Protein AF-D0N7H1-F1 (afdb_monomer_lite)

Structure (mmCIF, N/CA/C/O backbone):
data_AF-D0N7H1-F1
#
_entry.id   AF-D0N7H1-F1
#
loop_
_atom_site.group_PDB
_atom_site.id
_atom_site.type_symbol
_atom_site.label_atom_id
_atom_site.label_alt_id
_atom_site.label_comp_id
_atom_site.label_asym_id
_atom_site.label_entity_id
_atom_site.label_seq_id
_atom_site.pdbx_PDB_ins_code
_atom_site.Cartn_x
_atom_site.Cartn_y
_atom_site.Cartn_z
_atom_site.occupancy
_atom_site.B_iso_or_equiv
_atom_site.auth_seq_id
_atom_site.auth_comp_id
_atom_site.auth_asym_id
_atom_site.auth_atom_id
_atom_site.pdbx_PDB_model_num
ATOM 1 N N . MET A 1 1 ? 4.424 -22.122 -60.012 1.00 64.06 1 MET A N 1
ATOM 2 C CA . MET A 1 1 ? 4.482 -22.766 -58.681 1.00 64.06 1 MET A CA 1
ATOM 3 C C . MET A 1 1 ? 4.301 -21.751 -57.559 1.00 64.06 1 MET A C 1
ATOM 5 O O . MET A 1 1 ? 3.421 -21.979 -56.754 1.00 64.06 1 MET A O 1
ATOM 9 N N . ALA A 1 2 ? 5.016 -20.616 -57.529 1.00 71.62 2 ALA A N 1
ATOM 10 C CA . ALA A 1 2 ? 4.773 -19.579 -56.509 1.00 71.62 2 ALA A CA 1
ATOM 11 C C . ALA A 1 2 ? 3.385 -18.903 -56.616 1.00 71.62 2 ALA A C 1
ATOM 13 O O . ALA A 1 2 ? 2.771 -18.594 -55.600 1.00 71.62 2 ALA A O 1
ATOM 14 N N . ASP A 1 3 ? 2.852 -18.731 -57.831 1.00 80.81 3 ASP A N 1
ATOM 15 C CA . ASP A 1 3 ? 1.555 -18.059 -58.028 1.00 80.81 3 ASP A CA 1
ATOM 16 C C . ASP A 1 3 ? 0.351 -18.886 -57.525 1.00 80.81 3 ASP A C 1
ATOM 18 O O . ASP A 1 3 ? -0.653 -18.323 -57.088 1.00 80.81 3 ASP A O 1
ATOM 22 N N . ASP A 1 4 ? 0.463 -20.221 -57.502 1.00 88.00 4 ASP A N 1
ATOM 23 C CA . ASP A 1 4 ? -0.602 -21.113 -57.015 1.00 88.00 4 ASP A CA 1
ATOM 24 C C . ASP A 1 4 ? -0.713 -21.109 -55.480 1.00 88.00 4 ASP A C 1
ATOM 26 O O . ASP A 1 4 ? -1.806 -21.265 -54.924 1.00 88.00 4 ASP A O 1
ATOM 30 N N . GLU A 1 5 ? 0.403 -20.892 -54.777 1.00 92.19 5 GLU A N 1
ATOM 31 C CA . GLU A 1 5 ? 0.429 -20.788 -53.313 1.00 92.19 5 GLU A CA 1
ATOM 32 C C . GLU A 1 5 ? -0.250 -19.498 -52.840 1.00 92.19 5 GLU A C 1
ATOM 34 O O . GLU A 1 5 ? -1.060 -19.527 -51.912 1.00 92.19 5 GLU A O 1
ATOM 39 N N . VAL A 1 6 ? -0.009 -18.380 -53.534 1.00 92.31 6 VAL A N 1
ATOM 40 C CA . VAL A 1 6 ? -0.653 -17.092 -53.227 1.00 92.31 6 VAL A CA 1
ATOM 41 C C . VAL A 1 6 ? -2.167 -17.186 -53.420 1.00 92.31 6 VAL A C 1
ATOM 43 O O . VAL A 1 6 ? -2.926 -16.832 -52.518 1.00 92.31 6 VAL A O 1
ATOM 46 N N . ALA A 1 7 ? -2.621 -17.764 -54.536 1.00 94.75 7 ALA A N 1
ATOM 47 C CA . ALA A 1 7 ? -4.047 -17.950 -54.809 1.00 94.75 7 ALA A CA 1
ATOM 48 C C . ALA A 1 7 ? -4.740 -18.915 -53.824 1.00 94.75 7 ALA A C 1
ATOM 50 O O . ALA A 1 7 ? -5.967 -18.895 -53.675 1.00 94.75 7 ALA A O 1
ATOM 51 N N . THR A 1 8 ? -3.981 -19.799 -53.174 1.00 96.81 8 THR A N 1
ATOM 52 C CA . THR A 1 8 ? -4.498 -20.706 -52.140 1.00 96.81 8 THR A CA 1
ATOM 53 C C . THR A 1 8 ? -4.641 -19.977 -50.804 1.00 96.81 8 THR A C 1
ATOM 55 O O . THR A 1 8 ? -5.707 -20.037 -50.190 1.00 96.81 8 THR A O 1
ATOM 58 N N . LEU A 1 9 ? -3.631 -19.196 -50.410 1.00 92.44 9 LEU A N 1
ATOM 59 C CA . LEU A 1 9 ? -3.669 -18.383 -49.192 1.00 92.44 9 LEU A CA 1
ATOM 60 C C . LEU A 1 9 ? -4.752 -17.297 -49.240 1.00 92.44 9 LEU A C 1
ATOM 62 O O . LEU A 1 9 ? -5.406 -17.040 -48.229 1.00 92.44 9 LEU A O 1
ATOM 66 N N . GLU A 1 10 ? -4.995 -16.685 -50.402 1.00 95.75 10 GLU A N 1
ATOM 67 C CA . GLU A 1 10 ? -6.077 -15.705 -50.562 1.00 95.75 10 GLU A CA 1
ATOM 68 C C . GLU A 1 10 ? -7.459 -16.325 -50.311 1.00 95.75 10 GLU A C 1
ATOM 70 O O . GLU A 1 10 ? -8.272 -15.744 -49.584 1.00 95.75 10 GLU A O 1
ATOM 75 N N . ARG A 1 11 ? -7.699 -17.542 -50.819 1.00 97.44 11 ARG A N 1
ATOM 76 C CA . ARG A 1 11 ? -8.946 -18.284 -50.578 1.00 97.44 11 ARG A CA 1
ATOM 77 C C . ARG A 1 11 ? -9.111 -18.674 -49.111 1.00 97.44 11 ARG A C 1
ATOM 79 O O . ARG A 1 11 ? -10.202 -18.528 -48.558 1.00 97.44 11 ARG A O 1
ATOM 86 N N . GLU A 1 12 ? -8.048 -19.125 -48.448 1.00 96.81 12 GLU A N 1
ATOM 87 C CA . GLU A 1 12 ? -8.096 -19.436 -47.013 1.00 96.81 12 GLU A CA 1
ATOM 88 C C . GLU A 1 12 ? -8.403 -18.192 -46.167 1.00 96.81 12 GLU A C 1
ATOM 90 O O . GLU A 1 12 ? -9.249 -18.235 -45.267 1.00 96.81 12 GLU A O 1
ATOM 95 N N . LEU A 1 13 ? -7.785 -17.055 -46.494 1.00 94.94 13 LEU A N 1
ATOM 96 C CA . LEU A 1 13 ? -8.003 -15.787 -45.799 1.00 94.94 13 LEU A CA 1
ATOM 97 C C . LEU A 1 13 ? -9.455 -15.308 -45.954 1.00 94.94 13 LEU A C 1
ATOM 99 O O . LEU A 1 13 ? -10.074 -14.858 -44.984 1.00 94.94 13 LEU A O 1
ATOM 103 N N . GLU A 1 14 ? -10.029 -15.437 -47.150 1.00 97.00 14 GLU A N 1
ATOM 104 C CA . GLU A 1 14 ? -11.431 -15.100 -47.405 1.00 97.00 14 GLU A CA 1
ATOM 105 C C . GLU A 1 14 ? -12.394 -16.010 -46.622 1.00 97.00 14 GLU A C 1
ATOM 107 O O . GLU A 1 14 ? -13.347 -15.526 -46.002 1.00 97.00 14 GLU A O 1
ATOM 112 N N . THR A 1 15 ? -12.074 -17.303 -46.527 1.00 97.56 15 THR A N 1
ATOM 113 C CA . THR A 1 15 ? -12.849 -18.279 -45.743 1.00 97.56 15 THR A CA 1
ATOM 114 C C . THR A 1 15 ? -12.849 -17.930 -44.247 1.00 97.56 15 THR A C 1
ATOM 116 O O . THR A 1 15 ? -13.904 -17.909 -43.603 1.00 97.56 15 THR A O 1
ATOM 119 N N . LEU A 1 16 ? -11.686 -17.563 -43.691 1.00 95.56 16 LEU A N 1
ATOM 120 C CA . LEU A 1 16 ? -11.549 -17.159 -42.285 1.00 95.56 16 LEU A CA 1
ATOM 121 C C . LEU A 1 16 ? -12.278 -15.845 -41.967 1.00 95.56 16 LEU A C 1
ATOM 123 O O . LEU A 1 16 ? -12.873 -15.709 -40.893 1.00 95.56 16 LEU A O 1
ATOM 127 N N . LYS A 1 17 ? -12.278 -14.875 -42.893 1.00 95.69 17 LYS A N 1
ATOM 128 C CA . LYS A 1 17 ? -13.049 -13.627 -42.735 1.00 95.69 17 LYS A CA 1
ATOM 129 C C . LYS A 1 17 ? -14.545 -13.906 -42.606 1.00 95.69 17 LYS A C 1
ATOM 131 O O . LYS A 1 17 ? -15.194 -13.340 -41.725 1.00 95.69 17 LYS A O 1
ATOM 136 N N . LEU A 1 18 ? -15.069 -14.797 -43.445 1.00 97.31 18 LEU A N 1
ATOM 137 C CA . LEU A 1 18 ? -16.488 -15.150 -43.470 1.00 97.31 18 LEU A CA 1
ATOM 138 C C . LEU A 1 18 ? -16.908 -15.870 -42.175 1.00 97.31 18 LEU A C 1
ATOM 140 O O . LEU A 1 18 ? -17.961 -15.578 -41.603 1.00 97.31 18 LEU A O 1
ATOM 144 N N . GLN A 1 19 ? -16.043 -16.740 -41.646 1.00 96.50 19 GLN A N 1
ATOM 145 C CA . GLN A 1 19 ? -16.266 -17.408 -40.361 1.00 96.50 19 GLN A CA 1
ATOM 146 C C . GLN A 1 19 ? -16.300 -16.418 -39.184 1.00 96.50 19 GLN A C 1
ATOM 148 O O . GLN A 1 19 ? -17.194 -16.493 -38.339 1.00 96.50 19 GLN A O 1
ATOM 153 N N . LEU A 1 20 ? -15.383 -15.446 -39.156 1.00 93.88 20 LEU A N 1
ATOM 154 C CA . LEU A 1 20 ? -15.322 -14.433 -38.099 1.00 93.88 20 LEU A CA 1
ATOM 155 C C . LEU A 1 20 ? -16.538 -13.490 -38.116 1.00 93.88 20 LEU A C 1
ATOM 157 O O . LEU A 1 20 ? -17.012 -13.063 -37.061 1.00 93.88 20 LEU A O 1
ATOM 161 N N . GLU A 1 21 ? -17.081 -13.174 -39.293 1.00 94.69 21 GLU A N 1
ATOM 162 C CA . GLU A 1 21 ? -18.323 -12.399 -39.394 1.00 94.69 21 GLU A CA 1
ATOM 163 C C . GLU A 1 21 ? -19.538 -13.189 -38.882 1.00 94.69 21 GLU A C 1
ATOM 165 O O . GLU A 1 21 ? -20.397 -12.630 -38.192 1.00 94.69 21 GLU A O 1
ATOM 170 N N . LYS A 1 22 ? -19.589 -14.499 -39.150 1.00 96.00 22 LYS A N 1
ATOM 171 C CA . LYS A 1 22 ? -20.646 -15.380 -38.637 1.00 96.00 22 LYS A CA 1
ATOM 172 C C . LYS A 1 22 ? -20.627 -15.460 -37.106 1.00 96.00 22 LYS A C 1
ATOM 174 O O . LYS A 1 22 ? -21.686 -15.362 -36.490 1.00 96.00 22 LYS A O 1
ATOM 179 N N . GLU A 1 23 ? -19.447 -15.557 -36.491 1.00 90.62 23 GLU A N 1
ATOM 180 C CA . GLU A 1 23 ? -19.310 -15.525 -35.026 1.00 90.62 23 GLU A CA 1
ATOM 181 C C . GLU A 1 23 ? -19.747 -14.187 -34.421 1.00 90.62 23 GLU A C 1
ATOM 183 O O . GLU A 1 23 ? -20.444 -14.164 -33.409 1.00 90.62 23 GLU A O 1
ATOM 188 N N . ARG A 1 24 ? -19.421 -13.059 -35.064 1.00 91.25 24 ARG A N 1
ATOM 189 C CA . ARG A 1 24 ? -19.884 -11.740 -34.602 1.00 91.25 24 ARG A CA 1
ATOM 190 C C . ARG A 1 24 ? -21.405 -11.621 -34.602 1.00 91.25 24 ARG A C 1
ATOM 192 O O . ARG A 1 24 ? -21.959 -11.067 -33.658 1.00 91.25 24 ARG A O 1
ATOM 199 N N . LYS A 1 25 ? -22.077 -12.148 -35.632 1.00 92.75 25 LYS A N 1
ATOM 200 C CA . LYS A 1 25 ? -23.549 -12.168 -35.694 1.00 92.75 25 LYS A CA 1
ATOM 201 C C . LYS A 1 25 ? -24.148 -13.087 -34.629 1.00 92.75 25 LYS A C 1
ATOM 203 O O . LYS A 1 25 ? -25.155 -12.723 -34.034 1.00 92.75 25 LYS A O 1
ATOM 208 N N . LYS A 1 26 ? -23.508 -14.226 -34.346 1.00 92.31 26 LYS A N 1
ATOM 209 C CA . LYS A 1 26 ? -23.934 -15.136 -33.274 1.00 92.31 26 LYS A CA 1
ATOM 210 C C . LYS A 1 26 ? -23.849 -14.469 -31.894 1.00 92.31 26 LYS A C 1
ATOM 212 O O . LYS A 1 26 ? -24.831 -14.467 -31.164 1.00 92.31 26 LYS A O 1
ATOM 217 N N . ASN A 1 27 ? -22.723 -13.830 -31.583 1.00 82.19 27 ASN A N 1
ATOM 218 C CA . ASN A 1 27 ? -22.512 -13.197 -30.277 1.00 82.19 27 ASN A CA 1
ATOM 219 C C . ASN A 1 27 ? -23.396 -11.957 -30.063 1.00 82.19 27 ASN A C 1
ATOM 221 O O . ASN A 1 27 ? -23.735 -11.640 -28.929 1.00 82.19 27 ASN A O 1
ATOM 225 N N . ALA A 1 28 ? -23.780 -11.259 -31.137 1.00 85.00 28 ALA A N 1
ATOM 226 C CA . ALA A 1 28 ? -24.723 -10.146 -31.045 1.00 85.00 28 ALA A CA 1
ATOM 227 C C . ALA A 1 28 ? -26.145 -10.617 -30.686 1.00 85.00 28 ALA A C 1
ATOM 229 O O . ALA A 1 28 ? -26.827 -9.939 -29.926 1.00 85.00 28 ALA A O 1
ATOM 230 N N . ALA A 1 29 ? -26.576 -11.781 -31.188 1.00 78.94 29 ALA A N 1
ATOM 231 C CA . ALA A 1 29 ? -27.904 -12.326 -30.900 1.00 78.94 29 ALA A CA 1
ATOM 232 C C . ALA A 1 29 ? -28.046 -12.822 -29.448 1.00 78.94 29 ALA A C 1
ATOM 234 O O . ALA A 1 29 ? -29.105 -12.664 -28.853 1.00 78.94 29 ALA A O 1
ATOM 235 N N . GLU A 1 30 ? -26.981 -13.362 -28.847 1.00 76.38 30 GLU A N 1
ATOM 236 C CA . GLU A 1 30 ? -27.004 -13.834 -27.450 1.00 76.38 30 GLU A CA 1
ATOM 237 C C . GLU A 1 30 ? -27.072 -12.687 -26.420 1.00 76.38 30 GLU A C 1
ATOM 239 O O . GLU A 1 30 ? -27.401 -12.915 -25.256 1.00 76.38 30 GLU A O 1
ATOM 244 N N . GLN A 1 31 ? -26.791 -11.444 -26.827 1.00 63.22 31 GLN A N 1
ATOM 245 C CA . GLN A 1 31 ? -26.735 -10.301 -25.914 1.00 63.22 31 GLN A CA 1
ATOM 246 C C . GLN A 1 31 ? -28.087 -9.591 -25.711 1.00 63.22 31 GLN A C 1
ATOM 248 O O . GLN A 1 31 ? -28.242 -8.884 -24.714 1.00 63.22 31 GLN A O 1
ATOM 253 N N . ASP A 1 32 ? -29.064 -9.795 -26.603 1.00 58.97 32 ASP A N 1
ATOM 254 C CA . ASP A 1 32 ? -30.372 -9.118 -26.540 1.00 58.97 32 ASP A CA 1
ATOM 255 C C . ASP A 1 32 ? -31.427 -9.866 -25.699 1.00 58.97 32 ASP A C 1
ATOM 257 O O . ASP A 1 32 ? -32.360 -9.241 -25.196 1.00 58.97 32 ASP A O 1
ATOM 261 N N . ASP A 1 33 ? -31.254 -11.166 -25.432 1.00 54.72 33 ASP A N 1
ATOM 262 C CA . ASP A 1 33 ? -32.238 -11.959 -24.667 1.00 54.72 33 ASP A CA 1
ATOM 263 C C . ASP A 1 33 ? -32.111 -11.828 -23.134 1.00 54.72 33 ASP A C 1
ATOM 265 O O . ASP A 1 33 ? -32.969 -12.295 -22.388 1.00 54.72 33 ASP A O 1
ATOM 269 N N . SER A 1 34 ? -31.077 -11.149 -22.623 1.00 56.34 34 SER A N 1
ATOM 270 C CA . SER A 1 34 ? -30.840 -11.013 -21.170 1.00 56.34 34 SER A CA 1
ATOM 271 C C . SER A 1 34 ? -31.364 -9.704 -20.559 1.00 56.34 34 SER A C 1
ATOM 273 O O . SER A 1 34 ? -30.995 -9.352 -19.438 1.00 56.34 34 SER A O 1
ATOM 275 N N . ARG A 1 35 ? -32.202 -8.945 -21.280 1.00 51.56 35 ARG A N 1
ATOM 276 C CA . ARG A 1 35 ? -32.670 -7.617 -20.844 1.00 51.56 35 ARG A CA 1
ATOM 277 C C . ARG A 1 35 ? -34.192 -7.493 -20.816 1.00 51.56 35 ARG A C 1
ATOM 279 O O . ARG A 1 35 ? -34.763 -6.551 -21.356 1.00 51.56 35 ARG A O 1
ATOM 286 N N . SER A 1 36 ? -34.850 -8.417 -20.128 1.00 49.22 36 SER A N 1
ATOM 287 C CA . SER A 1 36 ? -36.215 -8.215 -19.639 1.00 49.22 36 SER A CA 1
ATOM 288 C C . SER A 1 36 ? -36.241 -8.295 -18.110 1.00 49.22 36 SER A C 1
ATOM 290 O O . SER A 1 36 ? -35.559 -9.109 -17.503 1.00 49.22 36 SER A O 1
ATOM 292 N N . ASP A 1 37 ? -37.006 -7.379 -17.516 1.00 50.72 37 ASP A N 1
ATOM 293 C CA . ASP A 1 37 ? -37.314 -7.232 -16.090 1.00 50.72 37 ASP A CA 1
ATOM 294 C C . ASP A 1 37 ? -36.275 -6.592 -15.160 1.00 50.72 37 ASP A C 1
ATOM 296 O O . ASP A 1 37 ? -35.629 -7.213 -14.323 1.00 50.72 37 ASP A O 1
ATOM 300 N N . THR A 1 38 ? -36.260 -5.256 -15.178 1.00 43.59 38 THR A N 1
ATOM 301 C CA . THR A 1 38 ? -36.496 -4.483 -13.941 1.00 43.59 38 THR A CA 1
ATOM 302 C C . THR A 1 38 ? -36.947 -3.064 -14.285 1.00 43.59 38 THR A C 1
ATOM 304 O O . THR A 1 38 ? -36.165 -2.144 -14.507 1.00 43.59 38 THR A O 1
ATOM 307 N N . LYS A 1 39 ? -38.269 -2.890 -14.352 1.00 44.50 39 LYS A N 1
ATOM 308 C CA . LYS A 1 39 ? -38.939 -1.594 -14.454 1.00 44.50 39 LYS A CA 1
ATOM 309 C C . LYS A 1 39 ? -39.003 -0.986 -13.050 1.00 44.50 39 LYS A C 1
ATOM 311 O O . LYS A 1 39 ? -39.868 -1.360 -12.266 1.00 44.50 39 LYS A O 1
ATOM 316 N N . GLN A 1 40 ? -38.102 -0.058 -12.724 1.00 41.78 40 GLN A N 1
ATOM 317 C CA . GLN A 1 40 ? -38.300 0.845 -11.589 1.00 41.78 40 GLN A CA 1
ATOM 318 C C . GLN A 1 40 ? -38.246 2.302 -12.046 1.00 41.78 40 GLN A C 1
ATOM 320 O O . GLN A 1 40 ? -37.243 2.828 -12.518 1.00 41.78 40 GLN A O 1
ATOM 325 N N . GLU A 1 41 ? -39.417 2.904 -11.929 1.00 43.69 41 GLU A N 1
ATOM 326 C CA . GLU A 1 41 ? -39.809 4.250 -12.288 1.00 43.69 41 GLU A CA 1
ATOM 327 C C . GLU A 1 41 ? -39.263 5.236 -11.245 1.00 43.69 41 GLU A C 1
ATOM 329 O O . GLU A 1 41 ? -39.629 5.164 -10.070 1.00 43.69 41 GLU A O 1
ATOM 334 N N . ARG A 1 42 ? -38.388 6.167 -11.648 1.00 36.66 42 ARG A N 1
ATOM 335 C CA . ARG A 1 42 ? -38.122 7.386 -10.871 1.00 36.66 42 ARG A CA 1
ATOM 336 C C . ARG A 1 42 ? -38.076 8.623 -11.764 1.00 36.66 42 ARG A C 1
ATOM 338 O O . ARG A 1 42 ? -37.399 8.681 -12.785 1.00 36.66 42 ARG A O 1
ATOM 345 N N . LYS A 1 43 ? -38.882 9.574 -11.312 1.00 44.91 43 LYS A N 1
ATOM 346 C CA . LYS A 1 43 ? -39.260 10.885 -11.838 1.00 44.91 43 LYS A CA 1
ATOM 347 C C . LYS A 1 43 ? -38.093 11.890 -11.732 1.00 44.91 43 LYS A C 1
ATOM 349 O O . LYS A 1 43 ? -37.301 11.754 -10.799 1.00 44.91 43 LYS A O 1
ATOM 354 N N . PRO A 1 44 ? -37.985 12.899 -12.618 1.00 48.91 44 PRO A N 1
ATOM 355 C CA . PRO A 1 44 ? -36.916 13.891 -12.557 1.00 48.91 44 PRO A CA 1
ATOM 356 C C . PRO A 1 44 ? -37.339 15.127 -11.748 1.00 48.91 44 PRO A C 1
ATOM 358 O O . PRO A 1 44 ? -38.424 15.666 -11.964 1.00 48.91 44 PRO A O 1
ATOM 361 N N . GLU A 1 45 ? -36.454 15.614 -10.880 1.00 40.28 45 GLU A N 1
ATOM 362 C CA . GLU A 1 45 ? -36.496 16.987 -10.367 1.00 40.28 45 GLU A CA 1
ATOM 363 C C . GLU A 1 45 ? -35.257 17.753 -10.839 1.00 40.28 45 GLU A C 1
ATOM 365 O O . GLU A 1 45 ? -34.118 17.302 -10.727 1.00 40.28 45 GLU A O 1
ATOM 370 N N . GLN A 1 46 ? -35.544 18.903 -11.442 1.00 39.38 46 GLN A N 1
ATOM 371 C CA . GLN A 1 46 ? -34.623 19.929 -11.907 1.00 39.38 46 GLN A CA 1
ATOM 372 C C . GLN A 1 46 ? -34.104 20.754 -10.723 1.00 39.38 46 GLN A C 1
ATOM 374 O O . GLN A 1 46 ? -34.863 21.028 -9.796 1.00 39.38 46 GLN A O 1
ATOM 379 N N . GLY A 1 47 ? -32.879 21.282 -10.818 1.00 35.03 47 GLY A N 1
ATOM 380 C CA . GLY A 1 47 ? -32.508 22.458 -10.026 1.00 35.03 47 GLY A CA 1
ATOM 381 C C . GLY A 1 47 ? -31.014 22.748 -9.868 1.00 35.03 47 GLY A C 1
ATOM 382 O O . GLY A 1 47 ? -30.341 22.083 -9.096 1.00 35.03 47 GLY A O 1
ATOM 383 N N . ALA A 1 48 ? -30.584 23.839 -10.513 1.00 35.53 48 ALA A N 1
ATOM 384 C CA . ALA A 1 48 ? -29.555 24.800 -10.081 1.00 35.53 48 ALA A CA 1
ATOM 385 C C . ALA A 1 48 ? -28.039 24.496 -10.248 1.00 35.53 48 ALA A C 1
ATOM 387 O O . ALA A 1 48 ? -27.395 23.819 -9.456 1.00 35.53 48 ALA A O 1
ATOM 388 N N . THR A 1 49 ? -27.461 25.169 -11.253 1.00 38.44 49 THR A N 1
ATOM 389 C CA . THR A 1 49 ? -26.149 25.877 -11.273 1.00 38.44 49 THR A CA 1
ATOM 390 C C . THR A 1 49 ? -26.140 26.961 -10.163 1.00 38.44 49 THR A C 1
ATOM 392 O O . THR A 1 49 ? -27.243 27.434 -9.878 1.00 38.44 49 THR A O 1
ATOM 395 N N . PRO A 1 50 ? -25.022 27.420 -9.533 1.00 50.06 50 PRO A N 1
ATOM 396 C CA . PRO A 1 50 ? -23.738 27.875 -10.115 1.00 50.06 50 PRO A CA 1
ATOM 397 C C . PRO A 1 50 ? -22.506 27.414 -9.272 1.00 50.06 50 PRO A C 1
ATOM 399 O O . PRO A 1 50 ? -22.663 26.582 -8.395 1.00 50.06 50 PRO A O 1
ATOM 402 N N . GLU A 1 51 ? -21.227 27.752 -9.465 1.00 34.44 51 GLU A N 1
ATOM 403 C CA . GLU A 1 51 ? -20.582 29.036 -9.735 1.00 34.44 51 GLU A CA 1
ATOM 404 C C . GLU A 1 51 ? -19.061 28.793 -9.908 1.00 34.44 51 GLU A C 1
ATOM 406 O O . GLU A 1 51 ? -18.489 27.876 -9.315 1.00 34.44 51 GLU A O 1
ATOM 411 N N . GLY A 1 52 ? -18.397 29.588 -10.751 1.00 44.91 52 GLY A N 1
ATOM 412 C CA . GLY A 1 52 ? -16.975 29.439 -11.065 1.00 44.91 52 GLY A CA 1
ATOM 413 C C . GLY A 1 52 ? -16.047 30.054 -10.016 1.00 44.91 52 GLY A C 1
ATOM 414 O O . GLY A 1 52 ? -16.309 31.135 -9.496 1.00 44.91 52 GLY A O 1
ATOM 415 N N . THR A 1 53 ? -14.899 29.417 -9.774 1.00 36.00 53 THR A N 1
ATOM 416 C CA . THR A 1 53 ? -13.827 29.990 -8.945 1.00 36.00 53 THR A CA 1
ATOM 417 C C . THR A 1 53 ? -12.499 30.006 -9.697 1.00 36.00 53 THR A C 1
ATOM 419 O O . THR A 1 53 ? -11.964 28.985 -10.126 1.00 36.00 53 THR A O 1
ATOM 422 N N . LYS A 1 54 ? -11.984 31.227 -9.875 1.00 40.03 54 LYS A N 1
ATOM 423 C CA . LYS A 1 54 ? -10.691 31.569 -10.473 1.00 40.03 54 LYS A CA 1
ATOM 424 C C . LYS A 1 54 ? -9.547 31.039 -9.603 1.00 40.03 54 LYS A C 1
ATOM 426 O O . LYS A 1 54 ? -9.462 31.370 -8.426 1.00 40.03 54 LYS A O 1
ATOM 431 N N . SER A 1 55 ? -8.629 30.285 -10.205 1.00 34.12 55 SER A N 1
ATOM 432 C CA . SER A 1 55 ? -7.358 29.897 -9.586 1.00 34.12 55 SER A CA 1
ATOM 433 C C . SER A 1 55 ? -6.315 31.002 -9.786 1.00 34.12 55 SER A C 1
ATOM 435 O O . SER A 1 55 ? -5.947 31.350 -10.909 1.00 34.12 55 SER A O 1
ATOM 437 N N . GLN A 1 56 ? -5.873 31.580 -8.671 1.00 35.19 56 GLN A N 1
ATOM 438 C CA . GLN A 1 56 ? -4.894 32.657 -8.569 1.00 35.19 56 GLN A CA 1
ATOM 439 C C . GLN A 1 56 ? -3.481 32.053 -8.489 1.00 35.19 56 GLN A C 1
ATOM 441 O O . GLN A 1 56 ? -3.115 31.425 -7.497 1.00 35.19 56 GLN A O 1
ATOM 446 N N . ARG A 1 57 ? -2.675 32.236 -9.543 1.00 35.50 57 ARG A N 1
ATOM 447 C CA . ARG A 1 57 ? -1.249 31.869 -9.563 1.00 35.50 57 ARG A CA 1
ATOM 448 C C . ARG A 1 57 ? -0.461 32.797 -8.634 1.00 35.50 57 ARG A C 1
ATOM 450 O O . ARG A 1 57 ? -0.407 34.002 -8.869 1.00 35.50 57 ARG A O 1
ATOM 457 N N . ARG A 1 58 ? 0.183 32.229 -7.612 1.00 38.81 58 ARG A N 1
ATOM 458 C CA . ARG A 1 58 ? 1.190 32.905 -6.783 1.00 38.81 58 ARG A CA 1
ATOM 459 C C . ARG A 1 58 ? 2.580 32.491 -7.262 1.00 38.81 58 ARG A C 1
ATOM 461 O O . ARG A 1 58 ? 2.924 31.314 -7.209 1.00 38.81 58 ARG A O 1
ATOM 468 N N . GLY A 1 59 ? 3.333 33.470 -7.756 1.00 37.41 59 GLY A N 1
ATOM 469 C CA . GLY A 1 59 ? 4.763 33.353 -8.016 1.00 37.41 59 GLY A CA 1
ATOM 470 C C . GLY A 1 59 ? 5.564 33.314 -6.714 1.00 37.41 59 GLY A C 1
ATOM 471 O O . GLY A 1 59 ? 5.131 33.839 -5.687 1.00 37.41 59 GLY A O 1
ATOM 472 N N . GLY A 1 60 ? 6.729 32.680 -6.778 1.00 42.56 60 GLY A N 1
ATOM 473 C CA . GLY A 1 60 ? 7.669 32.582 -5.671 1.00 42.56 60 GLY A CA 1
ATOM 474 C C . GLY A 1 60 ? 8.976 31.951 -6.131 1.00 42.56 60 GLY A C 1
ATOM 475 O O . GLY A 1 60 ? 9.150 30.742 -6.020 1.00 42.56 60 GLY A O 1
ATOM 476 N N . ASP A 1 61 ? 9.873 32.788 -6.648 1.00 41.66 61 ASP A N 1
ATOM 477 C CA . ASP A 1 61 ? 11.288 32.486 -6.859 1.00 41.66 61 ASP A CA 1
ATOM 478 C C . ASP A 1 61 ? 11.978 32.177 -5.530 1.00 41.66 61 ASP A C 1
ATOM 480 O O . ASP A 1 61 ? 11.927 33.018 -4.632 1.00 41.66 61 ASP A O 1
ATOM 484 N N . LYS A 1 62 ? 12.721 31.062 -5.442 1.00 44.19 62 LYS A N 1
ATOM 485 C CA . LYS A 1 62 ? 13.967 30.984 -4.655 1.00 44.19 62 LYS A CA 1
ATOM 486 C C . LYS A 1 62 ? 14.979 30.048 -5.317 1.00 44.19 62 LYS A C 1
ATOM 488 O O . LYS A 1 62 ? 14.717 28.872 -5.550 1.00 44.19 62 LYS A O 1
ATOM 493 N N . LYS A 1 63 ? 16.148 30.629 -5.595 1.00 46.81 63 LYS A N 1
ATOM 494 C CA . LYS A 1 63 ? 17.383 30.003 -6.075 1.00 46.81 63 LYS A CA 1
ATOM 495 C C . LYS A 1 63 ? 17.838 28.893 -5.119 1.00 46.81 63 LYS A C 1
ATOM 497 O O . LYS A 1 63 ? 18.048 29.166 -3.940 1.00 46.81 63 LYS A O 1
ATOM 502 N N . ALA A 1 64 ? 18.069 27.697 -5.652 1.00 40.03 64 ALA A N 1
ATOM 503 C CA . ALA A 1 64 ? 18.843 26.638 -5.010 1.00 40.03 64 ALA A CA 1
ATOM 504 C C . ALA A 1 64 ? 20.019 26.262 -5.926 1.00 40.03 64 ALA A C 1
ATOM 506 O O . ALA A 1 64 ? 19.876 26.228 -7.150 1.00 40.03 64 ALA A O 1
ATOM 507 N N . ALA A 1 65 ? 21.188 26.065 -5.321 1.00 44.38 65 ALA A N 1
ATOM 508 C CA . ALA A 1 65 ? 22.439 25.718 -5.987 1.00 44.38 65 ALA A CA 1
ATOM 509 C C . ALA A 1 65 ? 22.362 24.335 -6.674 1.00 44.38 65 ALA A C 1
ATOM 511 O O . ALA A 1 65 ? 21.595 23.481 -6.225 1.00 44.38 65 ALA A O 1
ATOM 512 N N . PRO A 1 66 ? 23.132 24.089 -7.751 1.00 36.56 66 PRO A N 1
ATOM 513 C CA . PRO A 1 66 ? 23.100 22.814 -8.457 1.00 36.56 66 PRO A CA 1
ATOM 514 C C . PRO A 1 66 ? 23.806 21.727 -7.635 1.00 36.56 66 PRO A C 1
ATOM 516 O O . PRO A 1 66 ? 25.028 21.737 -7.506 1.00 36.56 66 PRO A O 1
ATOM 519 N N . SER A 1 67 ? 23.033 20.784 -7.093 1.00 43.81 67 SER A N 1
ATOM 520 C CA . SER A 1 67 ? 23.550 19.490 -6.647 1.00 43.81 67 SER A CA 1
ATOM 521 C C . SER A 1 67 ? 24.023 18.690 -7.865 1.00 43.81 67 SER A C 1
ATOM 523 O O . SER A 1 67 ? 23.431 18.798 -8.944 1.00 43.81 67 SER A O 1
ATOM 525 N N . SER A 1 68 ? 25.093 17.913 -7.698 1.00 41.00 68 SER A N 1
ATOM 526 C CA . SER A 1 68 ? 25.656 16.999 -8.698 1.00 41.00 68 SER A CA 1
ATOM 527 C C . SER A 1 68 ? 24.548 16.216 -9.406 1.00 41.00 68 SER A C 1
ATOM 529 O O . SER A 1 68 ? 23.783 15.489 -8.773 1.00 41.00 68 SER A O 1
ATOM 531 N N . LYS A 1 69 ? 24.401 16.445 -10.714 1.00 37.72 69 LYS A N 1
ATOM 532 C CA . LYS A 1 69 ? 23.370 15.816 -11.538 1.00 37.72 69 LYS A CA 1
ATOM 533 C C . LYS A 1 69 ? 23.795 14.384 -11.835 1.00 37.72 69 LYS A C 1
ATOM 535 O O . LYS A 1 69 ? 24.624 14.175 -12.712 1.00 37.72 69 LYS A O 1
ATOM 540 N N . GLU A 1 70 ? 23.189 13.423 -11.149 1.00 42.12 70 GLU A N 1
ATOM 541 C CA . GLU A 1 70 ? 23.043 12.082 -11.712 1.00 42.12 70 GLU A CA 1
ATOM 542 C C . GLU A 1 70 ? 22.367 12.187 -13.090 1.00 42.12 70 GLU A C 1
ATOM 544 O O . GLU A 1 70 ? 21.467 13.028 -13.272 1.00 42.12 70 GLU A O 1
ATOM 549 N N . PRO A 1 71 ? 22.796 11.380 -14.074 1.00 39.31 71 PRO A N 1
ATOM 550 C CA . PRO A 1 71 ? 22.231 11.380 -15.413 1.00 39.31 71 PRO A CA 1
ATOM 551 C C . PRO A 1 71 ? 20.758 10.955 -15.362 1.00 39.31 71 PRO A C 1
ATOM 553 O O . PRO A 1 71 ? 20.401 9.783 -15.415 1.00 39.31 71 PRO A O 1
ATOM 556 N N . ARG A 1 72 ? 19.856 11.940 -15.270 1.00 43.22 72 ARG A N 1
ATOM 557 C CA . ARG A 1 72 ? 18.417 11.729 -15.447 1.00 43.22 72 ARG A CA 1
ATOM 558 C C . ARG A 1 72 ? 18.142 11.503 -16.922 1.00 43.22 72 ARG A C 1
ATOM 560 O O . ARG A 1 72 ? 18.013 12.444 -17.704 1.00 43.22 72 ARG A O 1
ATOM 567 N N . ILE A 1 73 ? 18.053 10.234 -17.278 1.00 41.25 73 ILE A N 1
ATOM 568 C CA . ILE A 1 73 ? 17.708 9.764 -18.611 1.00 41.25 73 ILE A CA 1
ATOM 569 C C . ILE A 1 73 ? 16.244 10.138 -18.902 1.00 41.25 73 ILE A C 1
ATOM 571 O O . ILE A 1 73 ? 15.309 9.513 -18.407 1.00 41.25 73 ILE A O 1
ATOM 575 N N . TYR A 1 74 ? 16.030 11.162 -19.730 1.00 36.84 74 TYR A N 1
ATOM 576 C CA . TYR A 1 74 ? 14.721 11.488 -20.307 1.00 36.84 74 TYR A CA 1
ATOM 577 C C . TYR A 1 74 ? 14.598 10.860 -21.698 1.00 36.84 74 TYR A C 1
ATOM 579 O O . TYR A 1 74 ? 14.520 11.567 -22.702 1.00 36.84 74 TYR A O 1
ATOM 587 N N . VAL A 1 75 ? 14.565 9.531 -21.795 1.00 43.47 75 VAL A N 1
ATOM 588 C CA . VAL A 1 75 ? 14.094 8.920 -23.046 1.00 43.47 75 VAL A CA 1
ATOM 589 C C . VAL A 1 75 ? 12.575 9.090 -23.078 1.00 43.47 75 VAL A C 1
ATOM 591 O O . VAL A 1 75 ? 11.889 8.730 -22.121 1.00 43.47 75 VAL A O 1
ATOM 594 N N . GLN A 1 76 ? 12.039 9.675 -24.156 1.00 54.00 76 GLN A N 1
ATOM 595 C CA . GLN A 1 76 ? 10.598 9.865 -24.383 1.00 54.00 76 GLN A CA 1
ATOM 596 C C . GLN A 1 76 ? 9.880 8.517 -24.561 1.00 54.00 76 GLN A C 1
ATOM 598 O O . GLN A 1 76 ? 9.403 8.161 -25.639 1.00 54.00 76 GLN A O 1
ATOM 603 N N . HIS A 1 77 ? 9.793 7.732 -23.499 1.00 68.19 77 HIS A N 1
ATOM 604 C CA . HIS A 1 77 ? 8.993 6.528 -23.474 1.00 68.19 77 HIS A CA 1
ATOM 605 C C . HIS A 1 77 ? 7.570 6.876 -23.040 1.00 68.19 77 HIS A C 1
ATOM 607 O O . HIS A 1 77 ? 7.348 7.620 -22.086 1.00 68.19 77 HIS A O 1
ATOM 613 N N . ALA A 1 78 ? 6.579 6.328 -23.745 1.00 73.62 78 ALA A N 1
ATOM 614 C CA . ALA A 1 78 ? 5.178 6.501 -23.380 1.00 73.62 78 ALA A CA 1
ATOM 615 C C . ALA A 1 78 ? 4.946 5.977 -21.948 1.00 73.62 78 ALA A C 1
ATOM 617 O O . ALA A 1 78 ? 5.458 4.910 -21.607 1.00 73.62 78 ALA A O 1
ATOM 618 N N . ALA A 1 79 ? 4.211 6.705 -21.105 1.00 75.62 79 ALA A N 1
ATOM 619 C CA . ALA A 1 79 ? 3.905 6.247 -19.748 1.00 75.62 79 ALA A CA 1
ATOM 620 C C . ALA A 1 79 ? 3.050 4.969 -19.791 1.00 75.62 79 ALA A C 1
ATOM 622 O O . ALA A 1 79 ? 2.194 4.827 -20.671 1.00 75.62 79 ALA A O 1
ATOM 623 N N . VAL A 1 80 ? 3.253 4.039 -18.856 1.00 79.44 80 VAL A N 1
ATOM 624 C CA . VAL A 1 80 ? 2.345 2.891 -18.711 1.00 79.44 80 VAL A CA 1
ATOM 625 C C . VAL A 1 80 ? 0.933 3.420 -18.436 1.00 79.44 80 VAL A C 1
ATOM 627 O O . VAL A 1 80 ? 0.751 4.420 -17.747 1.00 79.44 80 VAL A O 1
ATOM 630 N N . GLY A 1 81 ? -0.070 2.821 -19.070 1.00 78.00 81 GLY A N 1
ATOM 631 C CA . GLY A 1 81 ? -1.446 3.311 -19.068 1.00 78.00 81 GLY A CA 1
ATOM 632 C C . GLY A 1 81 ? -1.753 4.351 -20.152 1.00 78.00 81 GLY A C 1
ATOM 633 O O . GLY A 1 81 ? -2.928 4.621 -20.403 1.00 78.00 81 GLY A O 1
ATOM 634 N N . SER A 1 82 ? -0.749 4.900 -20.848 1.00 81.81 82 SER A N 1
ATOM 635 C CA . SER A 1 82 ? -0.988 5.864 -21.926 1.00 81.81 82 SER A CA 1
ATOM 636 C C . SER A 1 82 ? -1.608 5.210 -23.164 1.00 81.81 82 SER A C 1
ATOM 638 O O . SER A 1 82 ? -1.284 4.083 -23.560 1.00 81.81 82 SER A O 1
ATOM 640 N N . ARG A 1 83 ? -2.530 5.945 -23.791 1.00 88.44 83 ARG A N 1
ATOM 641 C CA . ARG A 1 83 ? -3.232 5.524 -25.003 1.00 88.44 83 ARG A CA 1
ATOM 642 C C . ARG A 1 83 ? -2.758 6.352 -26.192 1.00 88.44 83 ARG A C 1
ATOM 644 O O . ARG A 1 83 ? -2.850 7.575 -26.175 1.00 88.44 83 ARG A O 1
ATOM 651 N N . ARG A 1 84 ? -2.304 5.681 -27.251 1.00 84.31 84 ARG A N 1
ATOM 652 C CA . ARG A 1 84 ? -1.924 6.295 -28.529 1.00 84.31 84 ARG A CA 1
ATOM 653 C C . ARG A 1 84 ? -2.819 5.739 -29.636 1.00 84.31 84 ARG A C 1
ATOM 655 O O . ARG A 1 84 ? -2.551 4.700 -30.238 1.00 84.31 84 ARG A O 1
ATOM 662 N N . GLY A 1 85 ? -3.947 6.409 -29.863 1.00 90.75 85 GLY A N 1
ATOM 663 C CA . GLY A 1 85 ? -4.991 5.938 -30.776 1.00 90.75 85 GLY A CA 1
ATOM 664 C C . GLY A 1 85 ? -5.659 4.649 -30.279 1.00 90.75 85 GLY A C 1
ATOM 665 O O . GLY A 1 85 ? -6.314 4.632 -29.234 1.00 90.75 85 GLY A O 1
ATOM 666 N N . LYS A 1 86 ? -5.512 3.560 -31.042 1.00 90.88 86 LYS A N 1
ATOM 667 C CA . LYS A 1 86 ? -6.025 2.224 -30.677 1.00 90.88 86 LYS A CA 1
ATOM 668 C C . LYS A 1 86 ? -5.057 1.408 -29.818 1.00 90.88 86 LYS A C 1
ATOM 670 O O . LYS A 1 86 ? -5.431 0.322 -29.391 1.00 90.88 86 LYS A O 1
ATOM 675 N N . TRP A 1 87 ? -3.843 1.908 -29.609 1.00 91.62 87 TRP A N 1
ATOM 676 C CA . TRP A 1 87 ? -2.820 1.263 -28.797 1.00 91.62 87 TRP A CA 1
ATOM 677 C C . TRP A 1 87 ? -2.910 1.744 -27.359 1.00 91.62 87 TRP A C 1
ATOM 679 O O . TRP A 1 87 ? -3.027 2.944 -27.108 1.00 91.62 87 TRP A O 1
ATOM 689 N N . TRP A 1 88 ? -2.822 0.811 -26.425 1.00 91.94 88 TRP A N 1
ATOM 690 C CA . TRP A 1 88 ? -2.779 1.085 -24.999 1.00 91.94 88 TRP A CA 1
ATOM 691 C C . TRP A 1 88 ? -1.608 0.333 -24.383 1.00 91.94 88 TRP A C 1
ATOM 693 O O . TRP A 1 88 ? -1.577 -0.893 -24.448 1.00 91.94 88 TRP A O 1
ATOM 703 N N . LEU A 1 89 ? -0.635 1.050 -23.823 1.00 90.75 89 LEU A N 1
ATOM 704 C CA . LEU A 1 89 ? 0.476 0.418 -23.118 1.00 90.75 89 LEU A CA 1
ATOM 705 C C . LEU A 1 89 ? -0.040 -0.089 -21.770 1.00 90.75 89 LEU A C 1
ATOM 707 O O . LEU A 1 89 ? -0.303 0.713 -20.877 1.00 90.75 89 LEU A O 1
ATOM 711 N N . ARG A 1 90 ? -0.226 -1.404 -21.633 1.00 88.00 90 ARG A N 1
ATOM 712 C CA . ARG A 1 90 ? -0.682 -2.035 -20.385 1.00 88.00 90 ARG A CA 1
ATOM 713 C C . ARG A 1 90 ? 0.439 -2.135 -19.370 1.00 88.00 90 ARG A C 1
ATOM 715 O O . ARG A 1 90 ? 0.199 -1.909 -18.193 1.00 88.00 90 ARG A O 1
ATOM 722 N N . GLU A 1 91 ? 1.625 -2.493 -19.839 1.00 85.50 91 GLU A N 1
ATOM 723 C CA . GLU A 1 91 ? 2.726 -2.893 -18.976 1.00 85.50 91 GLU A CA 1
ATOM 724 C C . GLU A 1 91 ? 4.060 -2.618 -19.665 1.00 85.50 91 GLU A C 1
ATOM 726 O O . GLU A 1 91 ? 4.169 -2.726 -20.889 1.00 85.50 91 GLU A O 1
ATOM 731 N N . ARG A 1 92 ? 5.077 -2.275 -18.879 1.00 87.00 92 ARG A N 1
ATOM 732 C CA . ARG A 1 92 ? 6.472 -2.216 -19.307 1.00 87.00 92 ARG A CA 1
ATOM 733 C C . ARG A 1 92 ? 7.302 -2.896 -18.228 1.00 87.00 92 ARG A C 1
ATOM 735 O O . ARG A 1 92 ? 7.165 -2.530 -17.071 1.00 87.00 92 ARG A O 1
ATOM 742 N N . GLN A 1 93 ? 8.144 -3.835 -18.628 1.00 81.81 93 GLN A N 1
ATOM 743 C CA . GLN A 1 93 ? 9.042 -4.593 -17.764 1.00 81.81 93 GLN A CA 1
ATOM 744 C C . GLN A 1 93 ? 10.471 -4.441 -18.286 1.00 81.81 93 GLN A C 1
ATOM 746 O O . GLN A 1 93 ? 10.701 -4.548 -19.494 1.00 81.81 93 GLN A O 1
ATOM 751 N N . VAL A 1 94 ? 11.449 -4.215 -17.412 1.00 83.94 94 VAL A N 1
ATOM 752 C CA . VAL A 1 94 ? 12.868 -4.294 -17.792 1.00 83.94 94 VAL A CA 1
ATOM 753 C C . VAL A 1 94 ? 13.331 -5.736 -17.592 1.00 83.94 94 VAL A C 1
ATOM 755 O O . VAL A 1 94 ? 13.392 -6.224 -16.473 1.00 83.94 94 VAL A O 1
ATOM 758 N N . LEU A 1 95 ? 13.634 -6.437 -18.684 1.00 80.75 95 LEU A N 1
ATOM 759 C CA . LEU A 1 95 ? 14.021 -7.849 -18.658 1.00 80.75 95 LEU A CA 1
ATOM 760 C C . LEU A 1 95 ? 15.483 -8.059 -18.261 1.00 80.75 95 LEU A C 1
ATOM 762 O O . LEU A 1 95 ? 15.807 -9.047 -17.612 1.00 80.75 95 LEU A O 1
ATOM 766 N N . SER A 1 96 ? 16.380 -7.184 -18.713 1.00 81.44 96 SER A N 1
ATOM 767 C CA . SER A 1 96 ? 17.801 -7.267 -18.372 1.00 81.44 96 SER A CA 1
ATOM 768 C C . SER A 1 96 ? 18.494 -5.924 -18.560 1.00 81.44 96 SER A C 1
ATOM 770 O O . SER A 1 96 ? 18.107 -5.126 -19.417 1.00 81.44 96 SER A O 1
ATOM 772 N N . ARG A 1 97 ? 19.556 -5.703 -17.788 1.00 82.69 97 ARG A N 1
ATOM 773 C CA . ARG A 1 97 ? 20.494 -4.592 -17.943 1.00 82.69 97 ARG A CA 1
ATOM 774 C C . ARG A 1 97 ? 21.887 -5.180 -18.108 1.00 82.69 97 ARG A C 1
ATOM 776 O O . ARG A 1 97 ? 22.287 -6.021 -17.312 1.00 82.69 97 ARG A O 1
ATOM 783 N N . THR A 1 98 ? 22.598 -4.750 -19.136 1.00 85.69 98 THR A N 1
ATOM 784 C CA . THR A 1 98 ? 23.974 -5.165 -19.401 1.00 85.69 98 THR A CA 1
ATOM 785 C C . THR A 1 98 ? 24.809 -3.907 -19.539 1.00 85.69 98 THR A C 1
ATOM 787 O O . THR A 1 98 ? 24.502 -3.053 -20.370 1.00 85.69 98 THR A O 1
ATOM 790 N N . ILE A 1 99 ? 25.815 -3.769 -18.684 1.00 80.38 99 ILE A N 1
ATOM 791 C CA . ILE A 1 99 ? 26.831 -2.724 -18.798 1.00 80.38 99 ILE A CA 1
ATOM 792 C C . ILE A 1 99 ? 27.865 -3.273 -19.784 1.00 80.38 99 ILE A C 1
ATOM 794 O O . ILE A 1 99 ? 28.292 -4.414 -19.626 1.00 80.38 99 ILE A O 1
ATOM 798 N N . ALA A 1 100 ? 28.166 -2.541 -20.856 1.00 80.38 100 ALA A N 1
ATOM 799 C CA . ALA A 1 100 ? 29.230 -2.933 -21.773 1.00 80.38 100 ALA A CA 1
ATOM 800 C C . ALA A 1 100 ? 30.578 -2.466 -21.206 1.00 80.38 100 ALA A C 1
ATOM 802 O O . ALA A 1 100 ? 30.743 -1.280 -20.927 1.00 80.38 100 ALA A O 1
ATOM 803 N N . ASP A 1 101 ? 31.518 -3.399 -21.049 1.00 66.88 101 ASP A N 1
ATOM 804 C CA . ASP A 1 101 ? 32.741 -3.208 -20.255 1.00 66.88 101 ASP A CA 1
ATOM 805 C C . ASP A 1 101 ? 33.759 -2.213 -20.850 1.00 66.88 101 ASP A C 1
ATOM 807 O O . ASP A 1 101 ? 34.633 -1.749 -20.125 1.00 66.88 101 ASP A O 1
ATOM 811 N N . GLU A 1 102 ? 33.666 -1.855 -22.138 1.00 75.75 102 GLU A N 1
ATOM 812 C CA . GLU A 1 102 ? 34.698 -1.031 -22.802 1.00 75.75 102 GLU A CA 1
ATOM 813 C C . GLU A 1 102 ? 34.267 0.410 -23.131 1.00 75.75 102 GLU A C 1
ATOM 815 O O . GLU A 1 102 ? 35.110 1.302 -23.112 1.00 75.75 102 GLU A O 1
ATOM 820 N N . ASP A 1 103 ? 32.970 0.669 -23.341 1.00 76.56 103 ASP A N 1
ATOM 821 C CA . ASP A 1 103 ? 32.459 1.997 -23.737 1.00 76.56 103 ASP A CA 1
ATOM 822 C C . ASP A 1 103 ? 31.554 2.649 -22.673 1.00 76.56 103 ASP A C 1
ATOM 824 O O . ASP A 1 103 ? 30.990 3.716 -22.906 1.00 76.56 103 ASP A O 1
ATOM 828 N N . GLY A 1 104 ? 31.318 1.985 -21.533 1.00 77.62 104 GLY A N 1
ATOM 829 C CA . GLY A 1 104 ? 30.377 2.453 -20.501 1.00 77.62 104 GLY A CA 1
ATOM 830 C C . GLY A 1 104 ? 28.901 2.454 -20.936 1.00 77.62 104 GLY A C 1
ATOM 831 O O . GLY A 1 104 ? 28.011 2.736 -20.135 1.00 77.62 104 GLY A O 1
ATOM 832 N N . ALA A 1 105 ? 28.604 2.091 -22.188 1.00 81.06 105 ALA A N 1
ATOM 833 C CA . ALA A 1 105 ? 27.250 2.081 -22.721 1.00 81.06 105 ALA A CA 1
ATOM 834 C C . ALA A 1 105 ? 26.380 1.042 -21.997 1.00 81.06 105 ALA A C 1
ATOM 836 O O . ALA A 1 105 ? 26.631 -0.169 -22.019 1.00 81.06 105 ALA A O 1
ATOM 837 N N . VAL A 1 106 ? 25.295 1.510 -21.384 1.00 84.25 106 VAL A N 1
ATOM 838 C CA . VAL A 1 106 ? 24.335 0.639 -20.706 1.00 84.25 106 VAL A CA 1
ATOM 839 C C . VAL A 1 106 ? 23.280 0.190 -21.709 1.00 84.25 106 VAL A C 1
ATOM 841 O O . VAL A 1 106 ? 22.532 0.994 -22.261 1.00 84.25 106 VAL A O 1
ATOM 844 N N . THR A 1 107 ? 23.158 -1.118 -21.914 1.00 85.38 107 THR A N 1
ATOM 845 C CA . THR A 1 107 ? 22.096 -1.704 -22.734 1.00 85.38 107 THR A CA 1
ATOM 846 C C . THR A 1 107 ? 20.977 -2.252 -21.851 1.00 85.38 107 THR A C 1
ATOM 848 O O . THR A 1 107 ? 21.201 -3.096 -20.984 1.00 85.38 107 THR A O 1
ATOM 851 N N . LEU A 1 108 ? 19.746 -1.803 -22.087 1.00 87.75 108 LEU A N 1
ATOM 852 C CA . LEU A 1 108 ? 18.535 -2.284 -21.423 1.00 87.75 108 LEU A CA 1
ATOM 853 C C . LEU A 1 108 ? 17.693 -3.113 -22.390 1.00 87.75 108 LEU A C 1
ATOM 855 O O . LEU A 1 108 ? 17.338 -2.647 -23.471 1.00 87.75 108 LEU A O 1
ATOM 859 N N . LYS A 1 109 ? 17.291 -4.316 -21.984 1.00 87.44 109 LYS A N 1
ATOM 860 C CA . LYS A 1 109 ? 16.241 -5.079 -22.661 1.00 87.44 109 LYS A CA 1
ATOM 861 C C . LYS A 1 109 ? 14.914 -4.780 -21.974 1.00 87.44 109 LYS A C 1
ATOM 863 O O . LYS A 1 109 ? 14.735 -5.113 -20.810 1.00 87.44 109 LYS A O 1
ATOM 868 N N . VAL A 1 110 ? 13.981 -4.160 -22.684 1.00 88.88 110 VAL A N 1
ATOM 869 C CA . VAL A 1 110 ? 12.683 -3.715 -22.165 1.00 88.88 110 VAL A CA 1
ATOM 870 C C . VAL A 1 110 ? 11.566 -4.435 -22.907 1.00 88.88 110 VAL A C 1
ATOM 872 O O . VAL A 1 110 ? 11.499 -4.363 -24.127 1.00 88.88 110 VAL A O 1
ATOM 875 N N . ARG A 1 111 ? 10.662 -5.093 -22.189 1.00 88.56 111 ARG A N 1
ATOM 876 C CA . ARG A 1 111 ? 9.427 -5.665 -22.725 1.00 88.56 111 ARG A CA 1
ATOM 877 C C . ARG A 1 111 ? 8.271 -4.711 -22.492 1.00 88.56 111 ARG A C 1
ATOM 879 O O . ARG A 1 111 ? 8.052 -4.248 -21.381 1.00 88.56 111 ARG A O 1
ATOM 886 N N . GLU A 1 112 ? 7.498 -4.432 -23.524 1.00 91.44 112 GLU A N 1
ATOM 887 C CA . GLU A 1 112 ? 6.269 -3.654 -23.428 1.00 91.44 112 GLU A CA 1
ATOM 888 C C . GLU A 1 112 ? 5.075 -4.502 -23.856 1.00 91.44 112 GLU A C 1
ATOM 890 O O . GLU A 1 112 ? 5.035 -5.013 -24.975 1.00 91.44 112 GLU A O 1
ATOM 895 N N . THR A 1 113 ? 4.069 -4.600 -22.993 1.00 92.00 113 THR A N 1
ATOM 896 C CA . THR A 1 113 ? 2.793 -5.242 -23.303 1.00 92.00 113 THR A CA 1
ATOM 897 C C . THR A 1 113 ? 1.802 -4.168 -23.722 1.00 92.00 113 THR A C 1
ATOM 899 O O . THR A 1 113 ? 1.350 -3.347 -22.921 1.00 92.00 113 THR A O 1
ATOM 902 N N . TRP A 1 114 ? 1.435 -4.171 -24.993 1.00 93.00 114 TRP A N 1
ATOM 903 C CA . TRP A 1 114 ? 0.451 -3.276 -25.574 1.00 93.00 114 TRP A CA 1
ATOM 904 C C . TRP A 1 114 ? -0.866 -4.005 -25.836 1.00 93.00 114 TRP A C 1
ATOM 906 O O . TRP A 1 114 ? -0.888 -5.193 -26.132 1.00 93.00 114 TRP A O 1
ATOM 916 N N . VAL A 1 115 ? -1.981 -3.284 -25.786 1.00 92.75 115 VAL A N 1
ATOM 917 C CA . VAL A 1 115 ? -3.292 -3.768 -26.224 1.00 92.75 115 VAL A CA 1
ATOM 918 C C . VAL A 1 115 ? -3.747 -2.948 -27.421 1.00 92.75 115 VAL A C 1
ATOM 920 O O . VAL A 1 115 ? -3.815 -1.721 -27.354 1.00 92.75 115 VAL A O 1
ATOM 923 N N . TRP A 1 116 ? -4.088 -3.630 -28.511 1.00 91.69 116 TRP A N 1
ATOM 924 C CA . TRP A 1 116 ? -4.619 -3.040 -29.732 1.00 91.69 116 TRP A CA 1
ATOM 925 C C . TRP A 1 116 ? -5.947 -3.690 -30.104 1.00 91.69 116 TRP A C 1
ATOM 927 O O . TRP A 1 116 ? -6.008 -4.869 -30.442 1.00 91.69 116 TRP A O 1
ATOM 937 N N . SER A 1 117 ? -7.034 -2.914 -30.047 1.00 88.12 117 SER A N 1
ATOM 938 C CA . SER A 1 117 ? -8.390 -3.396 -30.375 1.00 88.12 117 SER A CA 1
ATOM 939 C C . SER A 1 117 ? -8.772 -4.702 -29.648 1.00 88.12 117 SER A C 1
ATOM 941 O O . SER A 1 117 ? -9.380 -5.590 -30.238 1.00 88.12 117 SER A O 1
ATOM 943 N N . GLY A 1 118 ? -8.368 -4.833 -28.380 1.00 88.25 118 GLY A N 1
ATOM 944 C CA . GLY A 1 118 ? -8.618 -6.020 -27.553 1.00 88.25 118 GLY A CA 1
ATOM 945 C C . GLY A 1 118 ? -7.603 -7.160 -27.707 1.00 88.25 118 GLY A C 1
ATOM 946 O O . GLY A 1 118 ? -7.701 -8.137 -26.977 1.00 88.25 118 GLY A O 1
ATOM 947 N N . ARG A 1 119 ? -6.615 -7.049 -28.604 1.00 88.50 119 ARG A N 1
ATOM 948 C CA . ARG A 1 119 ? -5.528 -8.031 -28.748 1.00 88.50 119 ARG A CA 1
ATOM 949 C C . ARG A 1 119 ? -4.271 -7.565 -28.029 1.00 88.50 119 ARG A C 1
ATOM 951 O O . ARG A 1 119 ? -3.910 -6.396 -28.141 1.00 88.50 119 ARG A O 1
ATOM 958 N N . THR A 1 120 ? -3.596 -8.475 -27.341 1.00 92.62 120 THR A N 1
ATOM 959 C CA . THR A 1 120 ? -2.311 -8.206 -26.688 1.00 92.62 120 THR A CA 1
ATOM 960 C C . THR A 1 120 ? -1.166 -8.332 -27.692 1.00 92.62 120 THR A C 1
ATOM 962 O O . THR A 1 120 ? -1.124 -9.274 -28.479 1.00 92.62 120 THR A O 1
ATOM 965 N N . VAL A 1 121 ? -0.241 -7.378 -27.664 1.00 91.62 121 VAL A N 1
ATOM 966 C CA . VAL A 1 121 ? 0.973 -7.317 -28.481 1.00 91.62 121 VAL A CA 1
ATOM 967 C C . VAL A 1 121 ? 2.146 -7.100 -27.537 1.00 91.62 121 VAL A C 1
ATOM 969 O O . VAL A 1 121 ? 2.147 -6.139 -26.776 1.00 91.62 121 VAL A O 1
ATOM 972 N N . ILE A 1 122 ? 3.140 -7.978 -27.585 1.00 91.25 122 ILE A N 1
ATOM 973 C CA . ILE A 1 122 ? 4.338 -7.889 -26.747 1.00 91.25 122 ILE A CA 1
ATOM 974 C C . ILE A 1 122 ? 5.487 -7.391 -27.623 1.00 91.25 122 ILE A C 1
ATOM 976 O O . ILE A 1 122 ? 5.726 -7.942 -28.696 1.00 91.25 122 ILE A O 1
ATOM 980 N N . LEU A 1 123 ? 6.168 -6.334 -27.188 1.00 90.12 123 LEU A N 1
ATOM 981 C CA . LEU A 1 123 ? 7.306 -5.740 -27.881 1.00 90.12 123 LEU A CA 1
ATOM 982 C C . LEU A 1 123 ? 8.540 -5.799 -26.991 1.00 90.12 123 LEU A C 1
ATOM 984 O O . LEU A 1 123 ? 8.602 -5.103 -25.983 1.00 90.12 123 LEU A O 1
ATOM 988 N N . ASP A 1 124 ? 9.538 -6.570 -27.407 1.00 89.19 124 ASP A N 1
ATOM 989 C CA . ASP A 1 124 ? 10.853 -6.569 -26.777 1.00 89.19 124 ASP A CA 1
ATOM 990 C C . ASP A 1 124 ? 11.741 -5.539 -27.491 1.00 89.19 124 ASP A C 1
ATOM 992 O O . ASP A 1 124 ? 11.920 -5.575 -28.709 1.00 89.19 124 ASP A O 1
ATOM 996 N N . LYS A 1 125 ? 12.271 -4.585 -26.730 1.00 89.00 125 LYS A N 1
ATOM 997 C CA . LYS A 1 125 ? 13.124 -3.487 -27.183 1.00 89.00 125 LYS A CA 1
ATOM 998 C C . LYS A 1 125 ? 14.493 -3.610 -26.540 1.00 89.00 125 LYS A C 1
ATOM 1000 O O . LYS A 1 125 ? 14.606 -3.987 -25.379 1.00 89.00 125 LYS A O 1
ATOM 1005 N N . ILE A 1 126 ? 15.520 -3.244 -27.290 1.00 87.88 126 ILE A N 1
ATOM 1006 C CA . ILE A 1 126 ? 16.874 -3.068 -26.774 1.00 87.88 126 ILE A CA 1
ATOM 1007 C C . ILE A 1 126 ? 17.149 -1.569 -26.825 1.00 87.88 126 ILE A C 1
ATOM 1009 O O . ILE A 1 126 ? 17.146 -0.976 -27.901 1.00 87.88 126 ILE A O 1
ATOM 1013 N N . VAL A 1 127 ? 17.301 -0.948 -25.662 1.00 87.62 127 VAL A N 1
ATOM 1014 C CA . VAL A 1 127 ? 17.572 0.480 -25.506 1.00 87.62 127 VAL A CA 1
ATOM 1015 C C . VAL A 1 127 ? 19.040 0.620 -25.142 1.00 87.62 127 VAL A C 1
ATOM 1017 O O . VAL A 1 127 ? 19.468 0.090 -24.120 1.00 87.62 127 VAL A O 1
ATOM 1020 N N . ARG A 1 128 ? 19.808 1.308 -25.985 1.00 86.31 128 ARG A N 1
ATOM 1021 C CA . ARG A 1 128 ? 21.168 1.726 -25.651 1.00 86.31 128 ARG A CA 1
ATOM 1022 C C . ARG A 1 128 ? 21.087 3.090 -24.990 1.00 86.31 128 ARG A C 1
ATOM 1024 O O . ARG A 1 128 ? 20.434 3.993 -25.511 1.00 86.31 128 ARG A O 1
ATOM 1031 N N . LEU A 1 129 ? 21.663 3.186 -23.806 1.00 82.12 129 LEU A N 1
ATOM 1032 C CA . LEU A 1 129 ? 21.863 4.434 -23.102 1.00 82.12 129 LEU A CA 1
ATOM 1033 C C . LEU A 1 129 ? 23.279 4.867 -23.427 1.00 82.12 129 LEU A C 1
ATOM 1035 O O . LEU A 1 129 ? 24.231 4.437 -22.777 1.00 82.12 129 LEU A O 1
ATOM 1039 N N . ASP A 1 130 ? 23.389 5.658 -24.483 1.00 78.81 130 ASP A N 1
ATOM 1040 C CA . ASP A 1 130 ? 24.632 6.340 -24.779 1.00 78.81 130 ASP A CA 1
ATOM 1041 C C . ASP A 1 130 ? 24.754 7.455 -23.734 1.00 78.81 130 ASP A C 1
ATOM 1043 O O . ASP A 1 130 ? 23.871 8.315 -23.616 1.00 78.81 130 ASP A O 1
ATOM 1047 N N . GLU A 1 131 ? 25.806 7.399 -22.917 1.00 66.62 131 GLU A N 1
ATOM 1048 C CA . GLU A 1 131 ? 26.216 8.521 -22.079 1.00 66.62 131 GLU A CA 1
ATOM 1049 C C . GLU A 1 131 ? 26.713 9.623 -23.017 1.00 66.62 131 GLU A C 1
ATOM 1051 O O . GLU A 1 131 ? 27.907 9.796 -23.227 1.00 66.62 131 GLU A O 1
ATOM 1056 N N . GLU A 1 132 ? 25.798 10.348 -23.663 1.00 60.72 132 GLU A N 1
ATOM 1057 C CA . GLU A 1 132 ? 26.172 11.569 -24.365 1.00 60.72 132 GLU A CA 1
ATOM 1058 C C . GLU A 1 132 ? 26.663 12.557 -23.306 1.00 60.72 132 GLU A C 1
ATOM 1060 O O . GLU A 1 132 ? 25.884 13.230 -22.620 1.00 60.72 132 GLU A O 1
ATOM 1065 N N . THR A 1 133 ? 27.986 12.593 -23.155 1.00 53.28 133 THR A N 1
ATOM 1066 C CA . THR A 1 133 ? 28.740 13.535 -22.348 1.00 53.28 133 THR A CA 1
ATOM 1067 C C . THR A 1 133 ? 28.219 14.928 -22.663 1.00 53.28 133 THR A C 1
ATOM 1069 O O . THR A 1 133 ? 28.388 15.465 -23.758 1.00 53.28 133 THR A O 1
ATOM 1072 N N . GLN A 1 134 ? 27.524 15.524 -21.698 1.00 51.75 134 GLN A N 1
ATOM 1073 C CA . GLN A 1 134 ? 26.972 16.871 -21.777 1.00 51.75 134 GLN A CA 1
ATOM 1074 C C . GLN A 1 134 ? 28.102 17.920 -21.683 1.00 51.75 134 GLN A C 1
ATOM 1076 O O . GLN A 1 134 ? 28.038 18.828 -20.858 1.00 51.75 134 GLN A O 1
ATOM 1081 N N . GLU A 1 135 ? 29.159 17.791 -22.489 1.00 55.50 135 GLU A N 1
ATOM 1082 C CA . GLU A 1 135 ? 30.350 18.650 -22.445 1.00 55.50 135 GLU A CA 1
ATOM 1083 C C . GLU A 1 135 ? 30.328 19.803 -23.468 1.00 55.50 135 GLU A C 1
ATOM 1085 O O . GLU A 1 135 ? 30.900 20.859 -23.204 1.00 55.50 135 GLU A O 1
ATOM 1090 N N . ASP A 1 136 ? 29.541 19.743 -24.546 1.00 53.28 136 ASP A N 1
ATOM 1091 C CA . ASP A 1 136 ? 29.683 20.700 -25.664 1.00 53.28 136 ASP A CA 1
ATOM 1092 C C . ASP A 1 136 ? 28.710 21.898 -25.695 1.00 53.28 136 ASP A C 1
ATOM 1094 O O . ASP A 1 136 ? 28.180 22.288 -26.737 1.00 53.28 136 ASP A O 1
ATOM 1098 N N . LYS A 1 137 ? 28.488 22.576 -24.557 1.00 51.59 137 LYS A N 1
ATOM 1099 C CA . LYS A 1 137 ? 27.829 23.912 -24.556 1.00 51.59 137 LYS A CA 1
ATOM 1100 C C . LYS A 1 137 ? 28.510 25.000 -23.723 1.00 51.59 137 LYS A C 1
ATOM 1102 O O . LYS A 1 137 ? 27.890 26.018 -23.412 1.00 51.59 137 LYS A O 1
ATOM 1107 N N . ARG A 1 138 ? 29.794 24.848 -23.393 1.00 52.06 138 ARG A N 1
ATOM 1108 C CA . ARG A 1 138 ? 30.566 25.879 -22.672 1.00 52.06 138 ARG A CA 1
ATOM 1109 C C . ARG A 1 138 ? 31.896 26.238 -23.340 1.00 52.06 138 ARG A C 1
ATOM 1111 O O . ARG A 1 138 ? 32.889 26.424 -22.653 1.00 52.06 138 ARG A O 1
ATOM 1118 N N . ALA A 1 139 ? 31.928 26.395 -24.663 1.00 55.56 139 ALA A N 1
ATOM 1119 C CA . ALA A 1 139 ? 33.147 26.865 -25.327 1.00 55.56 139 ALA A CA 1
ATOM 1120 C C . ALA A 1 139 ? 32.924 27.647 -26.634 1.00 55.56 139 ALA A C 1
ATOM 1122 O O . ALA A 1 139 ? 33.557 27.330 -27.626 1.00 55.56 139 ALA A O 1
ATOM 1123 N N . VAL A 1 140 ? 32.095 28.701 -26.661 1.00 53.97 140 VAL A N 1
ATOM 1124 C CA . VAL A 1 140 ? 32.284 29.794 -27.645 1.00 53.97 140 VAL A CA 1
ATOM 1125 C C . VAL A 1 140 ? 31.832 31.119 -27.030 1.00 53.97 140 VAL A C 1
ATOM 1127 O O . VAL A 1 140 ? 30.650 31.293 -26.740 1.00 53.97 140 VAL A O 1
ATOM 1130 N N . GLY A 1 141 ? 32.771 32.050 -26.827 1.00 46.38 141 GLY A N 1
ATOM 1131 C CA . GLY A 1 141 ? 32.456 33.435 -26.463 1.00 46.38 141 GLY A CA 1
ATOM 1132 C C . GLY A 1 141 ? 33.480 34.178 -25.599 1.00 46.38 141 GLY A C 1
ATOM 1133 O O . GLY A 1 141 ? 33.069 34.924 -24.718 1.00 46.38 141 GLY A O 1
ATOM 1134 N N . VAL A 1 142 ? 34.789 34.001 -25.812 1.00 52.44 142 VAL A N 1
ATOM 1135 C CA . VAL A 1 142 ? 35.788 35.013 -25.413 1.00 52.44 142 VAL A CA 1
ATOM 1136 C C . VAL A 1 142 ? 36.570 35.387 -26.663 1.00 52.44 142 VAL A C 1
ATOM 1138 O O . VAL A 1 142 ? 37.578 34.763 -26.990 1.00 52.44 142 VAL A O 1
ATOM 1141 N N . GLU A 1 143 ? 36.073 36.394 -27.375 1.00 52.12 143 GLU A N 1
ATOM 1142 C CA . GLU A 1 143 ? 36.870 37.136 -28.342 1.00 52.12 143 GLU A CA 1
ATOM 1143 C C . GLU A 1 143 ? 37.532 38.295 -27.590 1.00 52.12 143 GLU A C 1
ATOM 1145 O O . GLU A 1 143 ? 36.876 39.124 -26.956 1.00 52.12 143 GLU A O 1
ATOM 1150 N N . LYS A 1 144 ? 38.863 38.242 -27.562 1.00 52.09 144 LYS A N 1
ATOM 1151 C CA . LYS A 1 144 ? 39.753 39.265 -27.023 1.00 52.09 144 LYS A CA 1
ATOM 1152 C C . LYS A 1 144 ? 39.696 40.492 -27.923 1.00 52.09 144 LYS A C 1
ATOM 1154 O O . LYS A 1 144 ? 39.947 40.344 -29.108 1.00 52.09 144 LYS A O 1
ATOM 1159 N N . ASP A 1 145 ? 39.603 41.670 -27.316 1.00 45.66 145 ASP A N 1
ATOM 1160 C CA . ASP A 1 145 ? 40.324 42.840 -27.809 1.00 45.66 145 ASP A CA 1
ATOM 1161 C C . ASP A 1 145 ? 40.954 43.622 -26.643 1.00 45.66 145 ASP A C 1
ATOM 1163 O O . ASP A 1 145 ? 40.351 43.879 -25.603 1.00 45.66 145 ASP A O 1
ATOM 1167 N N . LYS A 1 146 ? 42.237 43.923 -26.839 1.00 54.59 146 LYS A N 1
ATOM 1168 C CA . LYS A 1 146 ? 43.218 44.701 -26.055 1.00 54.59 146 LYS A CA 1
ATOM 1169 C C . LYS A 1 146 ? 43.675 45.807 -27.046 1.00 54.59 146 LYS A C 1
ATOM 1171 O O . LYS A 1 146 ? 43.749 45.426 -28.215 1.00 54.59 146 LYS A O 1
ATOM 1176 N N . PRO A 1 147 ? 44.043 47.078 -26.711 1.00 58.25 147 PRO A N 1
ATOM 1177 C CA . PRO A 1 147 ? 45.037 47.443 -25.677 1.00 58.25 147 PRO A CA 1
ATOM 1178 C C . PRO A 1 147 ? 44.974 48.845 -24.991 1.00 58.25 147 PRO A C 1
ATOM 1180 O O . PRO A 1 147 ? 44.221 49.718 -25.395 1.00 58.25 147 PRO A O 1
ATOM 1183 N N . GLU A 1 148 ? 45.893 49.013 -24.008 1.00 38.50 148 GLU A N 1
ATOM 1184 C CA . GLU A 1 148 ? 46.687 50.231 -23.646 1.00 38.50 148 GLU A CA 1
ATOM 1185 C C . GLU A 1 148 ? 45.962 51.441 -22.987 1.00 38.50 148 GLU A C 1
ATOM 1187 O O . GLU A 1 148 ? 44.822 51.720 -23.304 1.00 38.50 148 GLU A O 1
ATOM 1192 N N . ILE A 1 149 ? 46.501 52.254 -22.055 1.00 40.25 149 ILE A N 1
ATOM 1193 C CA . ILE A 1 149 ? 47.871 52.604 -21.607 1.00 40.25 149 ILE A CA 1
ATOM 1194 C C . ILE A 1 149 ? 47.788 53.421 -20.275 1.00 40.25 149 ILE A C 1
ATOM 1196 O O . ILE A 1 149 ? 46.804 54.127 -20.083 1.00 40.25 149 ILE A O 1
ATOM 1200 N N . ALA A 1 150 ? 48.869 53.403 -19.459 1.00 42.94 150 ALA A N 1
ATOM 1201 C CA . ALA A 1 150 ? 49.322 54.404 -18.445 1.00 42.94 150 ALA A CA 1
ATOM 1202 C C . ALA A 1 150 ? 48.455 54.675 -17.180 1.00 42.94 150 ALA A C 1
ATOM 1204 O O . ALA A 1 150 ? 47.240 54.691 -17.259 1.00 42.94 150 ALA A O 1
ATOM 1205 N N . LYS A 1 151 ? 48.964 54.983 -15.970 1.00 42.28 151 LYS A N 1
ATOM 1206 C CA . LYS A 1 151 ? 50.299 55.308 -15.408 1.00 42.28 151 LYS A CA 1
ATOM 1207 C C . LYS A 1 151 ? 50.172 55.474 -13.868 1.00 42.28 151 LYS A C 1
ATOM 1209 O O . LYS A 1 151 ? 49.074 55.781 -13.424 1.00 42.28 151 LYS A O 1
ATOM 1214 N N . GLU A 1 152 ? 51.319 55.408 -13.165 1.00 37.81 152 GLU A N 1
ATOM 1215 C CA . GLU A 1 152 ? 51.683 56.099 -11.888 1.00 37.81 152 GLU A CA 1
ATOM 1216 C C . GLU A 1 152 ? 50.890 55.716 -10.609 1.00 37.81 152 GLU A C 1
ATOM 1218 O O . GLU A 1 152 ? 49.692 55.498 -10.655 1.00 37.81 152 GLU A O 1
ATOM 1223 N N . GLU A 1 153 ? 51.414 55.612 -9.384 1.00 41.84 153 GLU A N 1
ATOM 1224 C CA . GLU A 1 153 ? 52.735 55.633 -8.725 1.00 41.84 153 GLU A CA 1
ATOM 1225 C C . GLU A 1 153 ? 52.499 55.079 -7.282 1.00 41.84 153 GLU A C 1
ATOM 1227 O O . GLU A 1 153 ? 51.341 55.002 -6.854 1.00 41.84 153 GLU A O 1
ATOM 1232 N N . PRO A 1 154 ? 53.529 54.688 -6.505 1.00 62.44 154 PRO A N 1
ATOM 1233 C CA . PRO A 1 154 ? 53.365 54.089 -5.181 1.00 62.44 154 PRO A CA 1
ATOM 1234 C C . PRO A 1 154 ? 53.777 55.030 -4.038 1.00 62.44 154 PRO A C 1
ATOM 1236 O O . PRO A 1 154 ? 54.886 55.547 -4.040 1.00 62.44 154 PRO A O 1
ATOM 1239 N N . ASP A 1 155 ? 52.955 55.152 -2.994 1.00 38.88 155 ASP A N 1
ATOM 1240 C CA . ASP A 1 155 ? 53.445 55.436 -1.637 1.00 38.88 155 ASP A CA 1
ATOM 1241 C C . ASP A 1 155 ? 52.315 55.238 -0.615 1.00 38.88 155 ASP A C 1
ATOM 1243 O O . ASP A 1 155 ? 51.287 55.903 -0.704 1.00 38.88 155 ASP A O 1
ATOM 1247 N N . ASN A 1 156 ? 52.484 54.344 0.365 1.00 45.53 156 ASN A N 1
ATOM 1248 C CA . ASN A 1 156 ? 52.469 54.782 1.763 1.00 45.53 156 ASN A CA 1
ATOM 1249 C C . ASN A 1 156 ? 52.919 53.678 2.729 1.00 45.53 156 ASN A C 1
ATOM 1251 O O . ASN A 1 156 ? 52.456 52.537 2.707 1.00 45.53 156 ASN A O 1
ATOM 1255 N N . LYS A 1 157 ? 53.809 54.088 3.626 1.00 44.94 157 LYS A N 1
ATOM 1256 C CA . LYS A 1 157 ? 54.346 53.360 4.772 1.00 44.94 157 LYS A CA 1
ATOM 1257 C C . LYS A 1 157 ? 53.349 53.389 5.935 1.00 44.94 157 LYS A C 1
ATOM 1259 O O . LYS A 1 157 ? 52.743 54.421 6.182 1.00 44.94 157 LYS A O 1
ATOM 1264 N N . ASN A 1 158 ? 53.281 52.302 6.707 1.00 50.06 158 ASN A N 1
ATOM 1265 C CA . ASN A 1 158 ? 53.239 52.288 8.185 1.00 50.06 158 ASN A CA 1
ATOM 1266 C C . ASN A 1 158 ? 53.275 50.815 8.647 1.00 50.06 158 ASN A C 1
ATOM 1268 O O . ASN A 1 158 ? 52.367 50.058 8.337 1.00 50.06 158 ASN A O 1
ATOM 1272 N N . LYS A 1 159 ? 54.393 50.246 9.118 1.00 42.06 159 LYS A N 1
ATOM 1273 C CA . LYS A 1 159 ? 55.099 50.369 10.415 1.00 42.06 159 LYS A CA 1
ATOM 1274 C C . LYS A 1 159 ? 54.328 49.867 11.671 1.00 42.06 159 LYS A C 1
ATOM 1276 O O . LYS A 1 159 ? 53.704 50.654 12.366 1.00 42.06 159 LYS A O 1
ATOM 1281 N N . VAL A 1 160 ? 54.628 48.597 12.000 1.00 48.94 160 VAL A N 1
ATOM 1282 C CA . VAL A 1 160 ? 55.021 47.995 13.313 1.00 48.94 160 VAL A CA 1
ATOM 1283 C C . VAL A 1 160 ? 53.950 47.774 14.425 1.00 48.94 160 VAL A C 1
ATOM 1285 O O . VAL A 1 160 ? 52.809 48.176 14.241 1.00 48.94 160 VAL A O 1
ATOM 1288 N N . PRO A 1 161 ? 54.257 47.035 15.526 1.00 56.91 161 PRO A N 1
ATOM 1289 C CA . PRO A 1 161 ? 53.900 45.617 15.721 1.00 56.91 161 PRO A CA 1
ATOM 1290 C C . PRO A 1 161 ? 53.113 45.377 17.028 1.00 56.91 161 PRO A C 1
ATOM 1292 O O . PRO A 1 161 ? 53.025 46.269 17.861 1.00 56.91 161 PRO A O 1
ATOM 1295 N N . PHE A 1 162 ? 52.664 44.149 17.302 1.00 40.53 162 PHE A N 1
ATOM 1296 C CA . PHE A 1 162 ? 52.611 43.683 18.694 1.00 40.53 162 PHE A CA 1
ATOM 1297 C C . PHE A 1 162 ? 52.910 42.184 18.788 1.00 40.53 162 PHE A C 1
ATOM 1299 O O . PHE A 1 162 ? 52.353 41.363 18.064 1.00 40.53 162 PHE A O 1
ATOM 1306 N N . GLU A 1 163 ? 53.859 41.897 19.669 1.00 40.66 163 GLU A N 1
ATOM 1307 C CA . GLU A 1 163 ? 54.422 40.615 20.079 1.00 40.66 163 GLU A CA 1
ATOM 1308 C C . GLU A 1 163 ? 53.889 40.275 21.489 1.00 40.66 163 GLU A C 1
ATOM 1310 O O . GLU A 1 163 ? 53.386 41.170 22.171 1.00 40.66 163 GLU A O 1
ATOM 1315 N N . ALA A 1 164 ? 54.100 39.019 21.917 1.00 38.16 164 ALA A N 1
ATOM 1316 C CA . ALA A 1 164 ? 53.956 38.451 23.272 1.00 38.16 164 ALA A CA 1
ATOM 1317 C C . ALA A 1 164 ? 52.528 38.019 23.690 1.00 38.16 164 ALA A C 1
ATOM 1319 O O . ALA A 1 164 ? 51.584 38.781 23.545 1.00 38.16 164 ALA A O 1
ATOM 1320 N N . THR A 1 165 ? 52.230 36.851 24.277 1.00 41.50 165 THR A N 1
ATOM 1321 C CA . THR A 1 165 ? 52.940 35.626 24.724 1.00 41.50 165 THR A CA 1
ATOM 1322 C C . THR A 1 165 ? 51.836 34.625 25.150 1.00 41.50 165 THR A C 1
ATOM 1324 O O . THR A 1 165 ? 50.758 35.072 25.553 1.00 41.50 165 THR A O 1
ATOM 1327 N N . PRO A 1 166 ? 52.047 33.295 25.106 1.00 59.81 166 PRO A N 1
ATOM 1328 C CA . PRO A 1 166 ? 51.087 32.295 25.586 1.00 59.81 166 PRO A CA 1
ATOM 1329 C C . PRO A 1 166 ? 51.229 32.007 27.096 1.00 59.81 166 PRO A C 1
ATOM 1331 O O . PRO A 1 166 ? 52.327 32.025 27.643 1.00 59.81 166 PRO A O 1
ATOM 1334 N N . SER A 1 167 ? 50.126 31.670 27.768 1.00 40.22 167 SER A N 1
ATOM 1335 C CA . SER A 1 167 ? 50.106 31.107 29.131 1.00 40.22 167 SER A CA 1
ATOM 1336 C C . SER A 1 167 ? 48.953 30.099 29.184 1.00 40.22 167 SER A C 1
ATOM 1338 O O . SER A 1 167 ? 47.814 30.469 28.928 1.00 40.22 167 SER A O 1
ATOM 1340 N N . SER A 1 168 ? 49.217 28.791 29.219 1.00 44.81 168 SER A N 1
ATOM 1341 C CA . SER A 1 168 ? 49.606 27.995 30.397 1.00 44.81 168 SER A CA 1
ATOM 1342 C C . SER A 1 168 ? 48.502 27.947 31.456 1.00 44.81 168 SER A C 1
ATOM 1344 O O . SER A 1 168 ? 48.174 28.981 32.032 1.00 44.81 168 SER A O 1
ATOM 1346 N N . VAL A 1 169 ? 47.925 26.750 31.652 1.00 47.97 169 VAL A N 1
ATOM 1347 C CA . VAL A 1 169 ? 47.773 25.996 32.920 1.00 47.97 169 VAL A CA 1
ATOM 1348 C C . VAL A 1 169 ? 46.675 24.919 32.741 1.00 47.97 169 VAL A C 1
ATOM 1350 O O . VAL A 1 169 ? 45.485 25.216 32.739 1.00 47.97 169 VAL A O 1
ATOM 1353 N N . GLN A 1 170 ? 47.097 23.653 32.604 1.00 47.41 170 GLN A N 1
ATOM 1354 C CA . GLN A 1 170 ? 46.399 22.483 33.180 1.00 47.41 170 GLN A CA 1
ATOM 1355 C C . GLN A 1 170 ? 46.762 22.396 34.677 1.00 47.41 170 GLN A C 1
ATOM 1357 O O . GLN A 1 170 ? 47.802 22.936 35.062 1.00 47.41 170 GLN A O 1
ATOM 1362 N N . PRO A 1 171 ? 45.960 21.740 35.536 1.00 56.12 171 PRO A N 1
ATOM 1363 C CA . PRO A 1 171 ? 46.121 20.294 35.830 1.00 56.12 171 PRO A CA 1
ATOM 1364 C C . PRO A 1 171 ? 44.750 19.603 36.063 1.00 56.12 171 PRO A C 1
ATOM 1366 O O . PRO A 1 171 ? 43.743 20.290 36.162 1.00 56.12 171 PRO A O 1
ATOM 1369 N N . SER A 1 172 ? 44.532 18.300 36.263 1.00 52.62 172 SER A N 1
ATOM 1370 C CA . SER A 1 172 ? 45.205 16.995 36.113 1.00 52.62 172 SER A CA 1
ATOM 1371 C C . SER A 1 172 ? 44.274 15.966 36.796 1.00 52.62 172 SER A C 1
ATOM 1373 O O . SER A 1 172 ? 43.480 16.364 37.650 1.00 52.62 172 SER A O 1
ATOM 1375 N N . LYS A 1 173 ? 44.516 14.671 36.526 1.00 46.72 173 LYS A N 1
ATOM 1376 C CA . LYS A 1 173 ? 44.196 13.453 37.315 1.00 46.72 173 LYS A CA 1
ATOM 1377 C C . LYS A 1 173 ? 42.964 12.637 36.908 1.00 46.72 173 LYS A C 1
ATOM 1379 O O . LYS A 1 173 ? 41.896 13.200 36.737 1.00 46.72 173 LYS A O 1
ATOM 1384 N N . GLU A 1 174 ? 42.990 11.300 36.875 1.00 41.69 174 GLU A N 1
ATOM 1385 C CA . GLU A 1 174 ? 44.014 10.221 36.819 1.00 41.69 174 GLU A CA 1
ATOM 1386 C C . GLU A 1 174 ? 43.264 8.879 37.019 1.00 41.69 174 GLU A C 1
ATOM 1388 O O . GLU A 1 174 ? 42.127 8.895 37.490 1.00 41.69 174 GLU A O 1
ATOM 1393 N N . ALA A 1 175 ? 43.968 7.766 36.753 1.00 44.31 175 ALA A N 1
ATOM 1394 C CA . ALA A 1 175 ? 43.645 6.330 36.904 1.00 44.31 175 ALA A CA 1
ATOM 1395 C C . ALA A 1 175 ? 43.133 5.661 35.606 1.00 44.31 175 ALA A C 1
ATOM 1397 O O . ALA A 1 175 ? 42.007 5.908 35.184 1.00 44.31 175 ALA A O 1
ATOM 1398 N N . GLU A 1 176 ? 43.979 4.988 34.802 1.00 40.34 176 GLU A N 1
ATOM 1399 C CA . GLU A 1 176 ? 44.647 3.667 35.008 1.00 40.34 176 GLU A CA 1
ATOM 1400 C C . GLU A 1 176 ? 43.614 2.516 35.150 1.00 40.34 176 GLU A C 1
ATOM 1402 O O . GLU A 1 176 ? 42.611 2.691 35.826 1.00 40.34 176 GLU A O 1
ATOM 1407 N N . THR A 1 177 ? 43.724 1.322 34.542 1.00 36.91 177 THR A N 1
ATOM 1408 C CA . THR A 1 177 ? 44.908 0.504 34.209 1.00 36.91 177 THR A CA 1
ATOM 1409 C C . THR A 1 177 ? 44.553 -0.617 33.192 1.00 36.91 177 THR A C 1
ATOM 1411 O O . THR A 1 177 ? 43.490 -1.221 33.292 1.00 36.91 177 THR A O 1
ATOM 1414 N N . SER A 1 178 ? 45.488 -0.889 32.266 1.00 42.72 178 SER A N 1
ATOM 1415 C CA . SER A 1 178 ? 45.952 -2.164 31.649 1.00 42.72 178 SER A CA 1
ATOM 1416 C C . SER A 1 178 ? 45.012 -3.284 31.150 1.00 42.72 178 SER A C 1
ATOM 1418 O O . SER A 1 178 ? 44.264 -3.869 31.922 1.00 42.72 178 SER A O 1
ATOM 1420 N N . ALA A 1 179 ? 45.255 -3.775 29.920 1.00 42.84 179 ALA A N 1
ATOM 1421 C CA . ALA A 1 179 ? 46.166 -4.915 29.664 1.00 42.84 179 ALA A CA 1
ATOM 1422 C C . ALA A 1 179 ? 46.305 -5.249 28.158 1.00 42.84 179 ALA A C 1
ATOM 1424 O O . ALA A 1 179 ? 45.333 -5.253 27.407 1.00 42.84 179 ALA A O 1
ATOM 1425 N N . GLU A 1 180 ? 47.544 -5.534 27.751 1.00 37.34 180 GLU A N 1
ATOM 1426 C CA . GLU A 1 180 ? 48.008 -5.925 26.414 1.00 37.34 180 GLU A CA 1
ATOM 1427 C C . GLU A 1 180 ? 47.656 -7.374 26.034 1.00 37.34 180 GLU A C 1
ATOM 1429 O O . GLU A 1 180 ? 47.647 -8.265 26.882 1.00 37.34 180 GLU A O 1
ATOM 1434 N N . ALA A 1 181 ? 47.548 -7.633 24.726 1.00 41.69 181 ALA A N 1
ATOM 1435 C CA . ALA A 1 181 ? 48.102 -8.844 24.119 1.00 41.69 181 ALA A CA 1
ATOM 1436 C C . ALA A 1 181 ? 48.523 -8.565 22.666 1.00 41.69 181 ALA A C 1
ATOM 1438 O O . ALA A 1 181 ? 47.707 -8.269 21.795 1.00 41.69 181 ALA A O 1
ATOM 1439 N N . VAL A 1 182 ? 49.832 -8.659 22.448 1.00 40.12 182 VAL A N 1
ATOM 1440 C CA . VAL A 1 182 ? 50.547 -8.595 21.173 1.00 40.12 182 VAL A CA 1
ATOM 1441 C C . VAL A 1 182 ? 50.426 -9.944 20.465 1.00 40.12 182 VAL A C 1
ATOM 1443 O O . VAL A 1 182 ? 50.815 -10.957 21.041 1.00 40.12 182 VAL A O 1
ATOM 1446 N N . VAL A 1 183 ? 49.982 -9.964 19.204 1.00 41.81 183 VAL A N 1
ATOM 1447 C CA . VAL A 1 183 ? 50.369 -11.017 18.252 1.00 41.81 183 VAL A CA 1
ATOM 1448 C C . VAL A 1 183 ? 50.675 -10.382 16.900 1.00 41.81 183 VAL A C 1
ATOM 1450 O O . VAL A 1 183 ? 49.825 -9.785 16.245 1.00 41.81 183 VAL A O 1
ATOM 1453 N N . ASP A 1 184 ? 51.941 -10.522 16.541 1.00 37.44 184 ASP A N 1
ATOM 1454 C CA . ASP A 1 184 ? 52.596 -10.112 15.312 1.00 37.44 184 ASP A CA 1
ATOM 1455 C C . ASP A 1 184 ? 52.244 -11.100 14.184 1.00 37.44 184 ASP A C 1
ATOM 1457 O O . ASP A 1 184 ? 52.333 -12.317 14.367 1.00 37.44 184 ASP A O 1
ATOM 1461 N N . SER A 1 185 ? 51.821 -10.611 13.016 1.00 39.78 185 SER A N 1
ATOM 1462 C CA . SER A 1 185 ? 51.710 -11.415 11.790 1.00 39.78 185 SER A CA 1
ATOM 1463 C C . SER A 1 185 ? 51.796 -10.526 10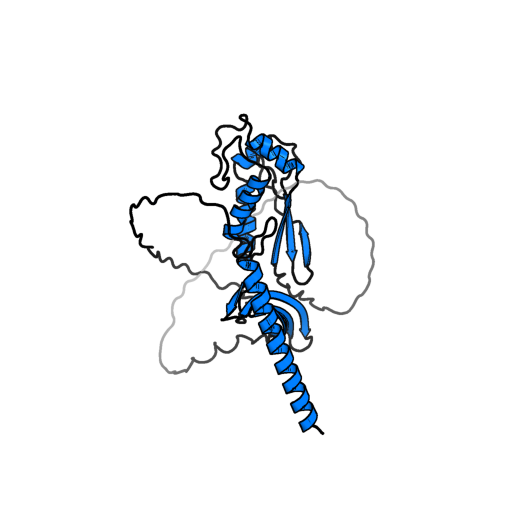.555 1.00 39.78 185 SER A C 1
ATOM 1465 O O . SER A 1 185 ? 50.823 -10.000 10.022 1.00 39.78 185 SER A O 1
ATOM 1467 N N . LYS A 1 186 ? 53.040 -10.391 10.114 1.00 36.25 186 LYS A N 1
ATOM 1468 C CA . LYS A 1 186 ? 53.502 -9.832 8.851 1.00 36.25 186 LYS A CA 1
ATOM 1469 C C . LYS A 1 186 ? 53.059 -10.722 7.682 1.00 36.25 186 LYS A C 1
ATOM 1471 O O . LYS A 1 186 ? 53.592 -11.815 7.512 1.00 36.25 186 LYS A O 1
ATOM 1476 N N . ALA A 1 187 ? 52.160 -10.226 6.835 1.00 35.31 187 ALA A N 1
ATOM 1477 C CA . ALA A 1 187 ? 51.927 -10.773 5.500 1.00 35.31 187 ALA A CA 1
ATOM 1478 C C . ALA A 1 187 ? 51.883 -9.635 4.473 1.00 35.31 187 ALA A C 1
ATOM 1480 O O . ALA A 1 187 ? 51.033 -8.750 4.507 1.00 35.31 187 ALA A O 1
ATOM 1481 N N . VAL A 1 188 ? 52.873 -9.664 3.586 1.00 40.62 188 VAL A N 1
ATOM 1482 C CA . VAL A 1 188 ? 53.009 -8.824 2.398 1.00 40.62 188 VAL A CA 1
ATOM 1483 C C . VAL A 1 188 ? 51.923 -9.226 1.400 1.00 40.62 188 VAL A C 1
ATOM 1485 O O . VAL A 1 188 ? 51.913 -10.369 0.950 1.00 40.62 188 VAL A O 1
ATOM 1488 N N . VAL A 1 189 ? 51.048 -8.290 1.027 1.00 36.03 189 VAL A N 1
ATOM 1489 C CA . VAL A 1 189 ? 50.179 -8.411 -0.151 1.00 36.03 189 VAL A CA 1
ATOM 1490 C C . VAL A 1 189 ? 50.331 -7.149 -0.994 1.00 36.03 189 VAL A C 1
ATOM 1492 O O . VAL A 1 189 ? 49.908 -6.055 -0.627 1.00 36.03 189 VAL A O 1
ATOM 1495 N N . THR A 1 190 ? 51.012 -7.325 -2.117 1.00 34.97 190 THR A N 1
ATOM 1496 C CA . THR A 1 190 ? 51.083 -6.417 -3.264 1.00 34.97 190 THR A CA 1
ATOM 1497 C C . THR A 1 190 ? 49.903 -6.661 -4.204 1.00 34.97 190 THR A C 1
ATOM 1499 O O . THR A 1 190 ? 49.567 -7.818 -4.433 1.00 34.97 190 THR A O 1
ATOM 1502 N N . ALA A 1 191 ? 49.419 -5.574 -4.830 1.00 35.47 191 ALA A N 1
ATOM 1503 C CA . ALA A 1 191 ? 48.431 -5.511 -5.924 1.00 35.47 191 ALA A CA 1
ATOM 1504 C C . ALA A 1 191 ? 46.993 -5.911 -5.517 1.00 35.47 191 ALA A C 1
ATOM 1506 O O . ALA A 1 191 ? 46.792 -6.864 -4.786 1.00 35.47 191 ALA A O 1
ATOM 1507 N N . THR A 1 192 ? 45.917 -5.222 -5.890 1.00 33.66 192 THR A N 1
ATOM 1508 C CA . THR A 1 192 ? 45.656 -4.271 -6.978 1.00 33.66 192 THR A CA 1
ATOM 1509 C C . THR A 1 192 ? 44.475 -3.423 -6.512 1.00 33.66 192 THR A C 1
ATOM 1511 O O . THR A 1 192 ? 43.475 -3.962 -6.048 1.00 33.66 192 THR A O 1
ATOM 1514 N N . LYS A 1 193 ? 44.591 -2.099 -6.597 1.00 41.12 193 LYS A N 1
ATOM 1515 C CA . LYS A 1 193 ? 43.526 -1.163 -6.234 1.00 41.12 193 LYS A CA 1
ATOM 1516 C C . LYS A 1 193 ? 42.548 -1.074 -7.411 1.00 41.12 193 LYS A C 1
ATOM 1518 O O . LYS A 1 193 ? 42.690 -0.195 -8.253 1.00 41.12 193 LYS A O 1
ATOM 1523 N N . ALA A 1 194 ? 41.628 -2.031 -7.504 1.00 39.06 194 ALA A N 1
ATOM 1524 C CA . ALA A 1 194 ? 40.398 -1.852 -8.261 1.00 39.06 194 ALA A CA 1
ATOM 1525 C C . ALA A 1 194 ? 39.481 -1.002 -7.377 1.00 39.06 194 ALA A C 1
ATOM 1527 O O . ALA A 1 194 ? 39.060 -1.435 -6.307 1.00 39.06 194 ALA A O 1
ATOM 1528 N N . ASN A 1 195 ? 39.286 0.257 -7.761 1.00 42.78 195 ASN A N 1
ATOM 1529 C CA . ASN A 1 195 ? 38.181 1.035 -7.230 1.00 42.78 195 ASN A CA 1
ATOM 1530 C C . ASN A 1 195 ? 36.918 0.405 -7.824 1.00 42.78 195 ASN A C 1
ATOM 1532 O O . ASN A 1 195 ? 36.560 0.714 -8.958 1.00 42.78 195 ASN A O 1
ATOM 1536 N N . ASP A 1 196 ? 36.297 -0.504 -7.076 1.00 41.66 196 ASP A N 1
ATOM 1537 C CA . ASP A 1 196 ? 34.903 -0.880 -7.276 1.00 41.66 196 ASP A CA 1
ATOM 1538 C C . ASP A 1 196 ? 34.068 0.368 -6.971 1.00 41.66 196 ASP A C 1
ATOM 1540 O O . ASP A 1 196 ? 33.596 0.589 -5.855 1.00 41.66 196 ASP A O 1
ATOM 1544 N N . GLU A 1 197 ? 33.946 1.251 -7.961 1.00 45.84 197 GLU A N 1
ATOM 1545 C CA . GLU A 1 197 ? 32.814 2.160 -8.028 1.00 45.84 197 GLU A CA 1
ATOM 1546 C C . GLU A 1 197 ? 31.598 1.266 -8.268 1.00 45.84 197 GLU A C 1
ATOM 1548 O O . GLU A 1 197 ? 31.201 1.020 -9.406 1.00 45.84 197 GLU A O 1
ATOM 1553 N N . GLU A 1 198 ? 31.056 0.701 -7.181 1.00 40.84 198 GLU A N 1
ATOM 1554 C CA . GLU A 1 198 ? 29.703 0.164 -7.149 1.00 40.84 198 GLU A CA 1
ATOM 1555 C C . GLU A 1 198 ? 28.820 1.259 -7.735 1.00 40.84 198 GLU A C 1
ATOM 1557 O O . GLU A 1 198 ? 28.490 2.241 -7.065 1.00 40.84 198 GLU A O 1
ATOM 1562 N N . SER A 1 199 ? 28.495 1.132 -9.025 1.00 40.81 199 SER A N 1
ATOM 1563 C CA . SER A 1 199 ? 27.514 1.995 -9.649 1.00 40.81 199 SER A CA 1
ATOM 1564 C C . SER A 1 199 ? 26.290 1.844 -8.765 1.00 40.81 199 SER A C 1
ATOM 1566 O O . SER A 1 199 ? 25.771 0.730 -8.633 1.00 40.81 199 SER A O 1
ATOM 1568 N N . ILE A 1 200 ? 25.894 2.921 -8.090 1.00 43.59 200 ILE A N 1
ATOM 1569 C CA . ILE A 1 200 ? 24.676 2.959 -7.298 1.00 43.59 200 ILE A CA 1
ATOM 1570 C C . ILE A 1 200 ? 23.574 2.779 -8.332 1.00 43.59 200 ILE A C 1
ATOM 1572 O O . ILE A 1 200 ? 23.127 3.723 -8.979 1.00 43.59 200 ILE A O 1
ATOM 1576 N N . ILE A 1 201 ? 23.225 1.521 -8.599 1.00 44.56 201 ILE A N 1
ATOM 1577 C CA . ILE A 1 201 ? 22.081 1.179 -9.413 1.00 44.56 201 ILE A CA 1
ATOM 1578 C C . ILE A 1 201 ? 20.936 1.750 -8.601 1.00 44.56 201 ILE A C 1
ATOM 1580 O O . ILE A 1 201 ? 20.611 1.231 -7.537 1.00 44.56 201 ILE A O 1
ATOM 1584 N N . GLU A 1 202 ? 20.409 2.882 -9.059 1.00 50.59 202 GLU A N 1
ATOM 1585 C CA . GLU A 1 202 ? 19.218 3.500 -8.505 1.00 50.59 202 GLU A CA 1
ATOM 1586 C C . GLU A 1 202 ? 18.108 2.454 -8.645 1.00 50.59 202 GLU A C 1
ATOM 1588 O O . GLU A 1 202 ? 17.511 2.286 -9.709 1.00 50.59 202 GLU A O 1
ATOM 1593 N N . THR A 1 203 ? 17.941 1.631 -7.608 1.00 51.56 203 THR A N 1
ATOM 1594 C CA . THR A 1 203 ? 16.975 0.543 -7.579 1.00 51.56 203 THR A CA 1
ATOM 1595 C C . THR A 1 203 ? 15.605 1.181 -7.708 1.00 51.56 203 THR A C 1
ATOM 1597 O O . THR A 1 203 ? 15.105 1.825 -6.783 1.00 51.56 203 THR A O 1
ATOM 1600 N N . ILE A 1 204 ? 15.007 1.051 -8.890 1.00 61.41 204 ILE A N 1
ATOM 1601 C CA . ILE A 1 204 ? 13.729 1.677 -9.199 1.00 61.41 204 ILE A CA 1
ATOM 1602 C C . ILE A 1 204 ? 12.654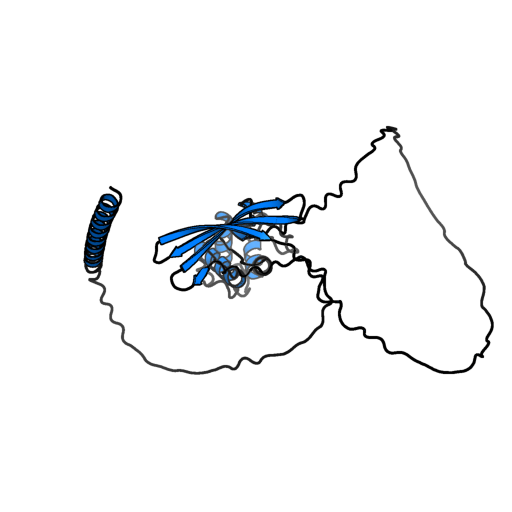 0.895 -8.436 1.00 61.41 204 ILE A C 1
ATOM 1604 O O . ILE A 1 204 ? 12.214 -0.174 -8.858 1.00 61.41 204 ILE A O 1
ATOM 1608 N N . MET A 1 205 ? 12.253 1.414 -7.274 1.00 61.00 205 MET A N 1
ATOM 1609 C CA . MET A 1 205 ? 11.094 0.912 -6.536 1.00 61.00 205 MET A CA 1
ATOM 1610 C C . MET A 1 205 ? 9.842 1.074 -7.392 1.00 61.00 205 MET A C 1
ATOM 1612 O O . MET A 1 205 ? 9.490 2.190 -7.777 1.00 61.00 205 MET A O 1
ATOM 1616 N N . PHE A 1 206 ? 9.159 -0.037 -7.653 1.00 72.62 206 PHE A N 1
ATOM 1617 C CA . PHE A 1 206 ? 8.028 -0.069 -8.584 1.00 72.62 206 PHE A CA 1
ATOM 1618 C C . PHE A 1 206 ? 6.687 -0.336 -7.897 1.00 72.62 206 PHE A C 1
ATOM 1620 O O . PHE A 1 206 ? 5.628 -0.085 -8.473 1.00 72.62 206 PHE A O 1
ATOM 1627 N N . GLY A 1 207 ? 6.699 -0.819 -6.651 1.00 90.88 207 GLY A N 1
ATOM 1628 C CA . GLY A 1 207 ? 5.461 -1.115 -5.947 1.00 90.88 207 GLY A CA 1
ATOM 1629 C C . GLY A 1 207 ? 5.591 -1.197 -4.437 1.00 90.88 207 GLY A C 1
ATOM 1630 O O . GLY A 1 207 ? 6.660 -1.471 -3.899 1.00 90.88 207 GLY A O 1
ATOM 1631 N N . LEU A 1 208 ? 4.463 -0.990 -3.772 1.00 95.31 208 LEU A N 1
ATOM 1632 C CA . LEU A 1 208 ? 4.290 -1.154 -2.338 1.00 95.31 208 LEU A CA 1
ATOM 1633 C C . LEU A 1 208 ? 3.063 -2.041 -2.098 1.00 95.31 208 LEU A C 1
ATOM 1635 O O . LEU A 1 208 ? 2.026 -1.822 -2.726 1.00 95.31 208 LEU A O 1
ATOM 1639 N N . THR A 1 209 ? 3.184 -3.041 -1.229 1.00 96.44 209 THR A N 1
ATOM 1640 C CA . THR A 1 209 ? 2.107 -3.991 -0.911 1.00 96.44 209 THR A CA 1
ATOM 1641 C C . THR A 1 209 ? 1.838 -3.996 0.591 1.00 96.44 209 THR A C 1
ATOM 1643 O O . THR A 1 209 ? 2.777 -4.112 1.374 1.00 96.44 209 THR A O 1
ATOM 1646 N N . LEU A 1 210 ? 0.573 -3.889 1.007 1.00 97.75 210 LEU A N 1
ATOM 1647 C CA . LEU A 1 210 ? 0.162 -3.995 2.411 1.00 97.75 210 LEU A CA 1
ATOM 1648 C C . LEU A 1 210 ? -0.354 -5.409 2.693 1.00 97.75 210 LEU A C 1
ATOM 1650 O O . LEU A 1 210 ? -1.412 -5.808 2.207 1.00 97.75 210 LEU A O 1
ATOM 1654 N N . GLN A 1 211 ? 0.361 -6.164 3.524 1.00 97.62 211 GLN A N 1
ATOM 1655 C CA . GLN A 1 211 ? -0.110 -7.443 4.044 1.00 97.62 211 GLN A CA 1
ATOM 1656 C C . GLN A 1 211 ? -0.812 -7.230 5.387 1.00 97.62 211 GLN A C 1
ATOM 1658 O O . GLN A 1 211 ? -0.175 -7.111 6.433 1.00 97.62 211 GLN A O 1
ATOM 1663 N N . TRP A 1 212 ? -2.143 -7.198 5.361 1.00 98.12 212 TRP A N 1
ATOM 1664 C CA . TRP A 1 212 ? -2.963 -6.981 6.553 1.00 98.12 212 TRP A CA 1
ATOM 1665 C C . TRP A 1 212 ? -2.893 -8.140 7.551 1.00 98.12 212 TRP A C 1
ATOM 1667 O O . TRP A 1 212 ? -3.129 -9.297 7.194 1.00 98.12 212 TRP A O 1
ATOM 1677 N N . ASN A 1 213 ? -2.710 -7.820 8.832 1.00 98.06 213 ASN A N 1
ATOM 1678 C CA . ASN A 1 213 ? -2.955 -8.759 9.917 1.00 98.06 213 ASN A CA 1
ATOM 1679 C C . ASN A 1 213 ? -4.456 -8.774 10.238 1.00 98.06 213 ASN A C 1
ATOM 1681 O O . ASN A 1 213 ? -4.988 -7.865 10.872 1.00 98.06 213 ASN A O 1
ATOM 1685 N N . VAL A 1 214 ? -5.153 -9.817 9.780 1.00 98.00 214 VAL A N 1
ATOM 1686 C CA . VAL A 1 214 ? -6.620 -9.922 9.889 1.00 98.00 214 VAL A CA 1
ATOM 1687 C C . VAL A 1 214 ? -7.100 -9.844 11.341 1.00 98.00 214 VAL A C 1
ATOM 1689 O O . VAL A 1 214 ? -8.115 -9.207 11.607 1.00 98.00 214 VAL A O 1
ATOM 1692 N N . LYS A 1 215 ? -6.368 -10.453 12.283 1.00 98.25 215 LYS A N 1
ATOM 1693 C CA . LYS A 1 215 ? -6.729 -10.413 13.705 1.00 98.25 215 LYS A CA 1
ATOM 1694 C C . LYS A 1 215 ? -6.589 -8.990 14.250 1.00 98.25 215 LYS A C 1
ATOM 1696 O O . LYS A 1 215 ? -7.553 -8.453 14.781 1.00 98.25 215 LYS A O 1
ATOM 1701 N N . SER A 1 216 ? -5.436 -8.360 14.034 1.00 98.25 216 SER A N 1
ATOM 1702 C CA . SER A 1 216 ? -5.177 -6.994 14.498 1.00 98.25 216 SER A CA 1
ATOM 1703 C C . SER A 1 216 ? -6.164 -5.981 13.927 1.00 98.25 216 SER A C 1
ATOM 1705 O O . SER A 1 216 ? -6.642 -5.113 14.648 1.00 98.25 216 SER A O 1
ATOM 1707 N N . VAL A 1 217 ? -6.501 -6.095 12.636 1.00 98.50 217 VAL A N 1
ATOM 1708 C CA . VAL A 1 217 ? -7.480 -5.207 11.991 1.00 98.50 217 VAL A CA 1
ATOM 1709 C C . VAL A 1 217 ? -8.865 -5.376 12.613 1.00 98.50 217 VAL A C 1
ATOM 1711 O O . VAL A 1 217 ? -9.545 -4.381 12.849 1.00 98.50 217 VAL A O 1
ATOM 1714 N N . ARG A 1 218 ? -9.282 -6.607 12.923 1.00 98.44 218 ARG A N 1
ATOM 1715 C CA . ARG A 1 218 ? -10.546 -6.859 13.625 1.00 98.44 218 ARG A CA 1
ATOM 1716 C C . ARG A 1 218 ? -10.564 -6.222 15.008 1.00 98.44 218 ARG A C 1
ATOM 1718 O O . ARG A 1 218 ? -11.520 -5.526 15.344 1.00 98.44 218 ARG A O 1
ATOM 1725 N N . ASP A 1 219 ? -9.513 -6.443 15.790 1.00 98.19 219 ASP A N 1
ATOM 1726 C CA . ASP A 1 219 ? -9.405 -5.914 17.150 1.00 98.19 219 ASP A CA 1
ATOM 1727 C C . ASP A 1 219 ? -9.378 -4.376 17.133 1.00 98.19 219 ASP A C 1
ATOM 1729 O O . ASP A 1 219 ? -10.071 -3.727 17.919 1.00 98.19 219 ASP A O 1
ATOM 1733 N N . PHE A 1 220 ? -8.693 -3.788 16.150 1.00 97.88 220 PHE A N 1
ATOM 1734 C CA . PHE A 1 220 ? -8.687 -2.349 15.909 1.00 97.88 220 PHE A CA 1
ATOM 1735 C C . PHE A 1 220 ? -10.078 -1.820 15.565 1.00 97.88 220 PHE A C 1
ATOM 1737 O O . PHE A 1 220 ? -10.506 -0.822 16.133 1.00 97.88 220 PHE A O 1
ATOM 1744 N N . VAL A 1 221 ? -10.812 -2.477 14.662 1.00 97.94 221 VAL A N 1
ATOM 1745 C CA . VAL A 1 221 ? -12.173 -2.060 14.286 1.00 97.94 221 VAL A CA 1
ATOM 1746 C C . VAL A 1 221 ? -13.136 -2.167 15.471 1.00 97.94 221 VAL A C 1
ATOM 1748 O O . VAL A 1 221 ? -13.986 -1.294 15.651 1.00 97.94 221 VAL A O 1
ATOM 1751 N N . ASN A 1 222 ? -12.984 -3.187 16.319 1.00 97.69 222 ASN A N 1
ATOM 1752 C CA . ASN A 1 222 ? -13.752 -3.307 17.558 1.00 97.69 222 ASN A CA 1
ATOM 1753 C C . ASN A 1 222 ? -13.464 -2.137 18.511 1.00 97.69 222 ASN A C 1
ATOM 1755 O O . ASN A 1 222 ? -14.407 -1.524 19.016 1.00 97.69 222 ASN A O 1
ATOM 1759 N N . ALA A 1 223 ? -12.190 -1.777 18.697 1.00 96.69 223 ALA A N 1
ATOM 1760 C CA . ALA A 1 223 ? -11.799 -0.604 19.479 1.00 96.69 223 ALA A CA 1
ATOM 1761 C C . ALA A 1 223 ? -12.351 0.692 18.858 1.00 96.69 223 ALA A C 1
ATOM 1763 O O . ALA A 1 223 ? -12.993 1.482 19.549 1.00 96.69 223 ALA A O 1
ATOM 1764 N N . ALA A 1 224 ? -12.208 0.873 17.545 1.00 96.38 224 ALA A N 1
ATOM 1765 C CA . ALA A 1 224 ? -12.679 2.035 16.791 1.00 96.38 224 ALA A CA 1
ATOM 1766 C C . ALA A 1 224 ? -14.198 2.246 16.881 1.00 96.38 224 ALA A C 1
ATOM 1768 O O . ALA A 1 224 ? -14.669 3.384 16.853 1.00 96.38 224 ALA A O 1
ATOM 1769 N N . ASN A 1 225 ? -14.965 1.158 16.980 1.00 96.44 225 ASN A N 1
ATOM 1770 C CA . ASN A 1 225 ? -16.417 1.181 17.143 1.00 96.44 225 ASN A CA 1
ATOM 1771 C C . ASN A 1 225 ? -16.873 1.288 18.604 1.00 96.44 225 ASN A C 1
ATOM 1773 O O . ASN A 1 225 ? -18.058 1.521 18.847 1.00 96.44 225 ASN A O 1
ATOM 1777 N N . SER A 1 226 ? -15.969 1.120 19.568 1.00 95.50 226 SER A N 1
ATOM 1778 C CA . SER A 1 226 ? -16.292 1.224 20.986 1.00 95.50 226 SER A CA 1
ATOM 1779 C C . SER A 1 226 ? -16.540 2.679 21.410 1.00 95.50 226 SER A C 1
ATOM 1781 O O . SER A 1 226 ? -16.038 3.635 20.815 1.00 95.50 226 SER A O 1
ATOM 1783 N N . ASN A 1 227 ? -17.299 2.853 22.491 1.00 86.88 227 ASN A N 1
ATOM 1784 C CA . ASN A 1 227 ? -17.532 4.166 23.099 1.00 86.88 227 ASN A CA 1
ATOM 1785 C C . ASN A 1 227 ? -16.429 4.568 24.095 1.00 86.88 227 ASN A C 1
ATOM 1787 O O . ASN A 1 227 ? -16.549 5.609 24.733 1.00 86.88 227 ASN A O 1
ATOM 1791 N N . THR A 1 228 ? -15.388 3.745 24.275 1.00 86.50 228 THR A N 1
ATOM 1792 C CA . THR A 1 228 ? -14.310 3.999 25.248 1.00 86.50 228 THR A CA 1
ATOM 1793 C C . THR A 1 228 ? -13.249 4.948 24.707 1.00 86.50 228 THR A C 1
ATOM 1795 O O . THR A 1 228 ? -12.573 5.614 25.488 1.00 86.50 228 THR A O 1
ATOM 1798 N N . ILE A 1 229 ? -13.105 5.042 23.381 1.00 81.38 229 ILE A N 1
ATOM 1799 C CA . ILE A 1 229 ? -12.226 6.027 22.754 1.00 81.38 229 ILE A CA 1
ATOM 1800 C C . ILE A 1 229 ? -12.867 7.397 22.929 1.00 81.38 229 ILE A C 1
ATOM 1802 O O . ILE A 1 229 ? -13.977 7.633 22.438 1.00 81.38 229 ILE A O 1
ATOM 1806 N N . SER A 1 230 ? -12.145 8.264 23.642 1.00 64.06 230 SER A N 1
ATOM 1807 C CA . SER A 1 230 ? -12.513 9.646 23.954 1.00 64.06 230 SER A CA 1
ATOM 1808 C C . SER A 1 230 ? -12.944 10.429 22.703 1.00 64.06 230 SER A C 1
ATOM 1810 O O . SER A 1 230 ? -12.807 9.944 21.576 1.00 64.06 230 SER A O 1
ATOM 1812 N N . ASP A 1 231 ? -13.456 11.646 22.894 1.00 69.56 231 ASP A N 1
ATOM 1813 C CA . ASP A 1 231 ? -14.013 12.573 21.882 1.00 69.56 231 ASP A CA 1
ATOM 1814 C C . ASP A 1 231 ? -13.054 12.976 20.734 1.00 69.56 231 ASP A C 1
ATOM 1816 O O . ASP A 1 231 ? -13.268 13.965 20.026 1.00 69.56 231 ASP A O 1
ATOM 1820 N N . GLU A 1 232 ? -11.980 12.222 20.512 1.00 81.25 232 GLU A N 1
ATOM 1821 C CA . GLU A 1 232 ? -11.108 12.366 19.369 1.00 81.25 232 GLU A CA 1
ATOM 1822 C C . GLU A 1 232 ? -11.901 12.294 18.072 1.00 81.25 232 GLU A C 1
ATOM 1824 O O . GLU A 1 232 ? -12.622 11.340 17.749 1.00 81.25 232 GLU A O 1
ATOM 1829 N N . LYS A 1 233 ? -11.755 13.381 17.323 1.00 90.00 233 LYS A N 1
ATOM 1830 C CA . LYS A 1 233 ? -12.441 13.590 16.068 1.00 90.00 233 LYS A CA 1
ATOM 1831 C C . LYS A 1 233 ? -12.001 12.517 15.081 1.00 90.00 233 LYS A C 1
ATOM 1833 O O . LYS A 1 233 ? -10.835 12.464 14.703 1.00 90.00 233 LYS A O 1
ATOM 1838 N N . ARG A 1 234 ? -12.966 11.721 14.611 1.00 91.94 234 ARG A N 1
ATOM 1839 C CA . ARG A 1 234 ? -12.743 10.752 13.534 1.00 91.94 234 ARG A CA 1
ATOM 1840 C C . ARG A 1 234 ? -12.083 11.452 12.337 1.00 91.94 234 ARG A C 1
ATOM 1842 O O . ARG A 1 234 ? -12.581 12.503 11.910 1.00 91.94 234 ARG A O 1
ATOM 1849 N N . PRO A 1 235 ? -11.012 10.883 11.771 1.00 94.94 235 PRO A N 1
ATOM 1850 C CA . PRO A 1 235 ? -10.365 11.482 10.625 1.00 94.94 235 PRO A CA 1
ATOM 1851 C C . PRO A 1 235 ? -11.262 11.430 9.386 1.00 94.94 235 PRO A C 1
ATOM 1853 O O . PRO A 1 235 ? -12.056 10.511 9.188 1.00 94.94 235 PRO A O 1
ATOM 1856 N N . VAL A 1 236 ? -11.116 12.442 8.528 1.00 96.38 236 VAL A N 1
ATOM 1857 C CA . VAL A 1 236 ? -11.972 12.657 7.343 1.00 96.38 236 VAL A CA 1
ATOM 1858 C C . VAL A 1 236 ? -11.815 11.547 6.298 1.00 96.38 236 VAL A C 1
ATOM 1860 O O . VAL A 1 236 ? -12.707 11.351 5.480 1.00 96.38 236 VAL A O 1
ATOM 1863 N N . TRP A 1 237 ? -10.698 10.816 6.320 1.00 97.12 237 TRP A N 1
ATOM 1864 C CA . TRP A 1 237 ? -10.445 9.720 5.387 1.00 97.12 237 TRP A CA 1
ATOM 1865 C C . TRP A 1 237 ? -11.187 8.422 5.752 1.00 97.12 237 TRP A C 1
ATOM 1867 O O . TRP A 1 237 ? -11.288 7.556 4.892 1.00 97.12 237 TRP A O 1
ATOM 1877 N N . ILE A 1 238 ? -11.741 8.297 6.969 1.00 97.00 238 ILE A N 1
ATOM 1878 C CA . ILE A 1 238 ? -12.611 7.172 7.347 1.00 97.00 238 ILE A CA 1
ATOM 1879 C C . ILE A 1 238 ? -14.054 7.502 6.962 1.00 97.00 238 ILE A C 1
ATOM 1881 O O . ILE A 1 238 ? -14.689 8.406 7.530 1.00 97.00 238 ILE A O 1
ATOM 1885 N N . SER A 1 239 ? -14.578 6.741 6.007 1.00 97.38 239 SER A N 1
ATOM 1886 C CA . SER A 1 239 ? -15.874 6.973 5.375 1.00 97.38 239 SER A CA 1
ATOM 1887 C C . SER A 1 239 ? -17.047 6.620 6.293 1.00 97.38 239 SER A C 1
ATOM 1889 O O . SER A 1 239 ? -18.037 7.355 6.345 1.00 97.38 239 SER A O 1
ATOM 1891 N N . GLN A 1 240 ? -16.931 5.539 7.068 1.00 96.69 240 GLN A N 1
ATOM 1892 C CA . GLN A 1 240 ? -17.990 5.059 7.959 1.00 96.69 240 GLN A CA 1
ATOM 1893 C C . GLN A 1 240 ? -18.009 5.762 9.320 1.00 96.69 240 GLN A C 1
ATOM 1895 O O . GLN A 1 240 ? -16.990 6.203 9.852 1.00 96.69 240 GLN A O 1
ATOM 1900 N N . SER A 1 241 ? -19.202 5.864 9.911 1.00 93.81 241 SER A N 1
ATOM 1901 C CA . SER A 1 241 ? -19.366 6.369 11.273 1.00 93.81 241 SER A CA 1
ATOM 1902 C C . SER A 1 241 ? -18.968 5.354 12.335 1.00 93.81 241 SER A C 1
ATOM 1904 O O . SER A 1 241 ? -19.047 4.145 12.120 1.00 93.81 241 SER A O 1
ATOM 1906 N N . ARG A 1 242 ? -18.585 5.864 13.513 1.00 93.06 242 ARG A N 1
ATOM 1907 C CA . ARG A 1 242 ? -18.323 5.049 14.706 1.00 93.06 242 ARG A CA 1
ATOM 1908 C C . ARG A 1 242 ? -19.521 4.127 14.976 1.00 93.06 242 ARG A C 1
ATOM 1910 O O . ARG A 1 242 ? -20.667 4.554 14.853 1.00 93.06 242 ARG A O 1
ATOM 1917 N N . GLY A 1 243 ? -19.241 2.866 15.295 1.00 94.44 243 GLY A N 1
ATOM 1918 C CA . GLY A 1 243 ? -20.239 1.808 15.483 1.00 94.44 243 GLY A CA 1
ATOM 1919 C C . GLY A 1 243 ? -20.631 1.071 14.196 1.00 94.44 243 GLY A C 1
ATOM 1920 O O . GLY A 1 243 ? -21.322 0.061 14.270 1.00 94.44 243 GLY A O 1
ATOM 1921 N N . GLN A 1 244 ? -20.203 1.553 13.024 1.00 96.69 244 GLN A N 1
ATOM 1922 C CA . GLN A 1 244 ? -20.512 0.955 11.719 1.00 96.69 244 GLN A CA 1
ATOM 1923 C C . GLN A 1 244 ? -19.266 0.623 10.895 1.00 96.69 244 GLN A C 1
ATOM 1925 O O . GLN A 1 244 ? -19.404 0.144 9.771 1.00 96.69 244 GLN A O 1
ATOM 1930 N N . ILE A 1 245 ? -18.064 0.884 11.421 1.00 97.56 245 ILE A N 1
ATOM 1931 C CA . ILE A 1 245 ? -16.817 0.610 10.707 1.00 97.56 245 ILE A CA 1
ATOM 1932 C C . ILE A 1 245 ? -16.681 -0.905 10.553 1.00 97.56 245 ILE A C 1
ATOM 1934 O O . ILE A 1 245 ? -16.786 -1.642 11.532 1.00 97.56 245 ILE A O 1
ATOM 1938 N N . THR A 1 246 ? -16.444 -1.372 9.332 1.00 98.31 246 THR A N 1
ATOM 1939 C CA . THR A 1 246 ? -16.156 -2.786 9.042 1.00 98.31 246 THR A CA 1
ATOM 1940 C C . THR A 1 246 ? -14.686 -2.977 8.674 1.00 98.31 246 THR A C 1
ATOM 1942 O O . THR A 1 246 ? -14.043 -2.045 8.192 1.00 98.31 246 THR A O 1
ATOM 1945 N N . GLU A 1 247 ? -14.152 -4.193 8.844 1.00 98.25 247 GLU A N 1
ATOM 1946 C CA . GLU A 1 247 ? -12.764 -4.523 8.470 1.00 98.25 247 GLU A CA 1
ATOM 1947 C C . GLU A 1 247 ? -12.462 -4.179 7.002 1.00 98.25 247 GLU A C 1
ATOM 1949 O O . GLU A 1 247 ? -11.434 -3.572 6.705 1.00 98.25 247 GLU A O 1
ATOM 1954 N N . GLN A 1 248 ? -13.369 -4.534 6.083 1.00 98.06 248 GLN A N 1
ATOM 1955 C CA . GLN A 1 248 ? -13.174 -4.303 4.650 1.00 98.06 248 GLN A CA 1
ATOM 1956 C C . GLN A 1 248 ? -13.185 -2.814 4.306 1.00 98.06 248 GLN A C 1
ATOM 1958 O O . GLN A 1 248 ? -12.344 -2.354 3.535 1.00 98.06 248 GLN A O 1
ATOM 1963 N N . VAL A 1 249 ? -14.118 -2.053 4.883 1.00 97.94 249 VAL A N 1
ATOM 1964 C CA . VAL A 1 249 ? -14.198 -0.614 4.617 1.00 97.94 249 VAL A CA 1
ATOM 1965 C C . VAL A 1 249 ? -13.005 0.115 5.220 1.00 97.94 249 VAL A C 1
ATOM 1967 O O . VAL A 1 249 ? -12.445 0.967 4.546 1.00 97.94 249 VAL A O 1
ATOM 1970 N N . PHE A 1 250 ? -12.532 -0.274 6.407 1.00 98.19 250 PHE A N 1
ATOM 1971 C CA . PHE A 1 250 ? -11.313 0.300 6.976 1.00 98.19 250 PHE A CA 1
ATOM 1972 C C . PHE A 1 250 ? -10.093 0.098 6.060 1.00 98.19 250 PHE A C 1
ATOM 1974 O O . PHE A 1 250 ? -9.397 1.062 5.745 1.00 98.19 250 PHE A O 1
ATOM 1981 N N . LYS A 1 251 ? -9.861 -1.131 5.572 1.00 98.31 251 LYS A N 1
ATOM 1982 C CA . LYS A 1 251 ? -8.772 -1.412 4.616 1.00 98.31 251 LYS A CA 1
ATOM 1983 C C . LYS A 1 251 ? -8.928 -0.587 3.338 1.00 98.31 251 LYS A C 1
ATOM 1985 O O . LYS A 1 251 ? -7.970 0.036 2.886 1.00 98.31 251 LYS A O 1
ATOM 1990 N N . SER A 1 252 ? -10.144 -0.538 2.792 1.00 98.06 252 SER A N 1
ATOM 1991 C CA . SER A 1 252 ? -10.463 0.249 1.598 1.00 98.06 252 SER A CA 1
ATOM 1992 C C . SER A 1 252 ? -10.225 1.747 1.807 1.00 98.06 252 SER A C 1
ATOM 1994 O O . SER A 1 252 ? -9.695 2.399 0.913 1.00 98.06 252 SER A O 1
ATOM 1996 N N . ASP A 1 253 ? -10.587 2.297 2.966 1.00 98.38 253 ASP A N 1
ATOM 1997 C CA . ASP A 1 253 ? -10.398 3.708 3.311 1.00 98.38 253 ASP A CA 1
ATOM 1998 C C . ASP A 1 253 ? -8.904 4.054 3.424 1.00 98.38 253 ASP A C 1
ATOM 2000 O O . ASP A 1 253 ? -8.460 5.066 2.873 1.00 98.38 253 ASP A O 1
ATOM 2004 N N . VAL A 1 254 ? -8.098 3.191 4.063 1.00 98.31 254 VAL A N 1
ATOM 2005 C CA . VAL A 1 254 ? -6.633 3.356 4.111 1.00 98.31 254 VAL A CA 1
ATOM 2006 C C . VAL A 1 254 ? -6.050 3.332 2.699 1.00 98.31 254 VAL A C 1
ATOM 2008 O O . VAL A 1 254 ? -5.310 4.241 2.318 1.00 98.31 254 VAL A O 1
ATOM 2011 N N . MET A 1 255 ? -6.422 2.344 1.885 1.00 98.19 255 MET A N 1
ATOM 2012 C CA . MET A 1 255 ? -5.914 2.217 0.516 1.00 98.19 255 MET A CA 1
ATOM 2013 C C . MET A 1 255 ? -6.347 3.380 -0.376 1.00 98.19 255 MET A C 1
ATOM 2015 O O . MET A 1 255 ? -5.528 3.903 -1.132 1.00 98.19 255 MET A O 1
ATOM 2019 N N . ALA A 1 256 ? -7.585 3.861 -0.243 1.00 97.81 256 ALA A N 1
ATOM 2020 C CA . ALA A 1 256 ? -8.058 5.059 -0.929 1.00 97.81 256 ALA A CA 1
ATOM 2021 C C . ALA A 1 256 ? -7.256 6.300 -0.508 1.00 97.81 256 ALA A C 1
ATOM 2023 O O . ALA A 1 256 ? -6.866 7.104 -1.357 1.00 97.81 256 ALA A O 1
ATOM 2024 N N . CYS A 1 257 ? -6.946 6.437 0.784 1.00 97.88 257 CYS A N 1
ATOM 2025 C CA . CYS A 1 257 ? -6.135 7.534 1.307 1.00 97.88 257 CYS A CA 1
ATOM 2026 C C . CYS A 1 257 ? -4.707 7.538 0.727 1.00 97.88 257 CYS A C 1
ATOM 2028 O O . CYS A 1 257 ? -4.184 8.605 0.388 1.00 97.88 257 CYS A O 1
ATOM 2030 N N . LEU A 1 258 ? -4.090 6.362 0.568 1.00 97.94 258 LEU A N 1
ATOM 2031 C CA . LEU A 1 258 ? -2.760 6.207 -0.033 1.00 97.94 258 LEU A CA 1
ATOM 2032 C C . LEU A 1 258 ? -2.778 6.386 -1.559 1.00 97.94 258 LEU A C 1
ATOM 2034 O O . LEU A 1 258 ? -1.878 7.011 -2.124 1.00 97.94 258 LEU A O 1
ATOM 2038 N N . ALA A 1 259 ? -3.823 5.904 -2.236 1.00 96.75 259 ALA A N 1
ATOM 2039 C CA . ALA A 1 259 ? -3.967 6.006 -3.687 1.00 96.75 259 ALA A CA 1
ATOM 2040 C C . ALA A 1 259 ? -3.951 7.463 -4.187 1.00 96.75 259 ALA A C 1
ATOM 2042 O O . ALA A 1 259 ? -3.414 7.737 -5.260 1.00 96.75 259 ALA A O 1
ATOM 2043 N N . VAL A 1 260 ? -4.447 8.414 -3.380 1.00 97.31 260 VAL A N 1
ATOM 2044 C CA . VAL A 1 260 ? -4.413 9.861 -3.682 1.00 97.31 260 VAL A CA 1
ATOM 2045 C C . VAL A 1 260 ? -2.993 10.372 -3.951 1.00 97.31 260 VAL A C 1
ATOM 2047 O O . VAL A 1 260 ? -2.818 11.312 -4.725 1.00 97.31 260 VAL A O 1
ATOM 2050 N N . VAL A 1 261 ? -1.976 9.773 -3.324 1.00 96.81 261 VAL A N 1
ATOM 2051 C CA . VAL A 1 261 ? -0.575 10.210 -3.441 1.00 96.81 261 VAL A CA 1
ATOM 2052 C C . VAL A 1 261 ? 0.313 9.252 -4.236 1.00 96.81 261 VAL A C 1
ATOM 2054 O O . VAL A 1 261 ? 1.429 9.628 -4.596 1.00 96.81 261 VAL A O 1
ATOM 2057 N N . ALA A 1 262 ? -0.178 8.051 -4.553 1.00 93.50 262 ALA A N 1
ATOM 2058 C CA . ALA A 1 262 ? 0.574 7.045 -5.298 1.00 93.50 262 ALA A CA 1
ATOM 2059 C C . ALA A 1 262 ? 0.796 7.435 -6.766 1.00 93.50 262 ALA A C 1
ATOM 2061 O O . ALA A 1 262 ? 1.843 7.150 -7.337 1.00 93.50 262 ALA A O 1
ATOM 2062 N N . GLY A 1 263 ? -0.175 8.105 -7.391 1.00 89.12 263 GLY A N 1
ATOM 2063 C CA . GLY A 1 263 ? -0.079 8.614 -8.763 1.00 89.12 263 GLY A CA 1
ATOM 2064 C C . GLY A 1 263 ? -0.079 7.563 -9.883 1.00 89.12 263 GLY A C 1
ATOM 2065 O O . GLY A 1 263 ? -0.246 7.943 -11.041 1.00 89.12 263 GLY A O 1
ATOM 2066 N N . GLY A 1 264 ? 0.077 6.276 -9.571 1.00 88.56 264 GLY A N 1
ATOM 2067 C CA . GLY A 1 264 ? -0.148 5.156 -10.486 1.00 88.56 264 GLY A CA 1
ATOM 2068 C C . GLY A 1 264 ? -1.308 4.257 -10.039 1.00 88.56 264 GLY A C 1
ATOM 2069 O O . GLY A 1 264 ? -2.147 4.687 -9.242 1.00 88.56 264 GLY A O 1
ATOM 2070 N N . PRO A 1 265 ? -1.410 3.032 -10.586 1.00 88.50 265 PRO A N 1
ATOM 2071 C CA . PRO A 1 265 ? -2.464 2.091 -10.228 1.00 88.50 265 PRO A CA 1
ATOM 2072 C C . PRO A 1 265 ? -2.482 1.769 -8.729 1.00 88.50 265 PRO A C 1
ATOM 2074 O O . PRO A 1 265 ? -1.441 1.532 -8.116 1.00 88.50 265 PRO A O 1
ATOM 2077 N N . ALA A 1 266 ? -3.688 1.712 -8.172 1.00 93.19 266 ALA A N 1
ATOM 2078 C CA . ALA A 1 266 ? -3.960 1.200 -6.839 1.00 93.19 266 ALA A CA 1
ATOM 2079 C C . ALA A 1 266 ? -4.944 0.032 -6.967 1.00 93.19 266 ALA A C 1
ATOM 2081 O O . ALA A 1 266 ? -6.006 0.178 -7.576 1.00 93.19 266 ALA A O 1
ATOM 2082 N N . GLN A 1 267 ? -4.567 -1.128 -6.440 1.00 93.31 267 GLN A N 1
ATOM 2083 C CA . GLN A 1 267 ? -5.444 -2.286 -6.267 1.00 93.31 267 GLN A CA 1
ATOM 2084 C C . GLN A 1 267 ? -5.703 -2.497 -4.771 1.00 93.31 267 GLN A C 1
ATOM 2086 O O . GLN A 1 267 ? -5.287 -1.684 -3.950 1.00 93.31 267 GLN A O 1
ATOM 2091 N N . GLU A 1 268 ? -6.399 -3.575 -4.409 1.00 93.12 268 GLU A N 1
ATOM 2092 C CA . GLU A 1 268 ? -6.880 -3.803 -3.041 1.00 93.12 268 GLU A CA 1
ATOM 2093 C C . GLU A 1 268 ? -5.779 -3.721 -1.975 1.00 93.12 268 GLU A C 1
ATOM 2095 O O . GLU A 1 268 ? -6.015 -3.137 -0.929 1.00 93.12 268 GLU A O 1
ATOM 2100 N N . ASN A 1 269 ? -4.577 -4.237 -2.251 1.00 96.62 269 ASN A N 1
ATOM 2101 C CA . ASN A 1 269 ? -3.444 -4.204 -1.315 1.00 96.62 269 ASN A CA 1
ATOM 2102 C C . ASN A 1 269 ? -2.157 -3.663 -1.946 1.00 96.62 269 ASN A C 1
ATOM 2104 O O . ASN A 1 269 ? -1.116 -3.654 -1.297 1.00 96.62 269 ASN A O 1
ATOM 2108 N N . ASP A 1 270 ? -2.212 -3.236 -3.206 1.00 95.69 270 ASP A N 1
ATOM 2109 C CA . ASP A 1 270 ? -1.042 -2.904 -4.012 1.00 95.69 270 ASP A CA 1
ATOM 2110 C C . ASP A 1 270 ? -1.101 -1.463 -4.504 1.00 95.69 270 ASP A C 1
ATOM 2112 O O . ASP A 1 270 ? -2.105 -1.017 -5.057 1.00 95.69 270 ASP A O 1
ATOM 2116 N N . LEU A 1 271 ? 0.016 -0.759 -4.374 1.00 95.44 271 LEU A N 1
ATOM 2117 C CA . LEU A 1 271 ? 0.244 0.565 -4.934 1.00 95.44 271 LEU A CA 1
ATOM 2118 C C . LEU A 1 271 ? 1.436 0.497 -5.881 1.00 95.44 271 LEU A C 1
ATOM 2120 O O . LEU A 1 271 ? 2.464 -0.089 -5.544 1.00 95.44 271 LEU A O 1
ATOM 2124 N N . ALA A 1 272 ? 1.314 1.118 -7.049 1.00 92.88 272 ALA A N 1
ATOM 2125 C CA . ALA A 1 272 ? 2.387 1.215 -8.032 1.00 92.88 272 ALA A CA 1
ATOM 2126 C C . ALA A 1 272 ? 2.737 2.695 -8.262 1.00 92.88 272 ALA A C 1
ATOM 2128 O O . ALA A 1 272 ? 2.151 3.327 -9.145 1.00 92.88 272 ALA A O 1
ATOM 2129 N N . PRO A 1 273 ? 3.619 3.299 -7.441 1.00 92.31 273 PRO A N 1
ATOM 2130 C CA . PRO A 1 273 ? 4.073 4.660 -7.683 1.00 92.31 273 PRO A CA 1
ATOM 2131 C C . PRO A 1 273 ? 4.874 4.731 -8.986 1.00 92.31 273 PRO A C 1
ATOM 2133 O O . PRO A 1 273 ? 5.733 3.896 -9.242 1.00 92.31 273 PRO A O 1
ATOM 2136 N N . ASN A 1 274 ? 4.636 5.759 -9.802 1.00 84.88 274 ASN A N 1
ATOM 2137 C CA . ASN A 1 274 ? 5.374 5.950 -11.059 1.00 84.88 274 ASN A CA 1
ATOM 2138 C C . ASN A 1 274 ? 6.741 6.623 -10.846 1.00 84.88 274 ASN A C 1
ATOM 2140 O O . ASN A 1 274 ? 7.529 6.731 -11.783 1.00 84.88 274 ASN A O 1
ATOM 2144 N N . THR A 1 275 ? 6.991 7.173 -9.653 1.00 86.19 275 THR A N 1
ATOM 2145 C CA . THR A 1 275 ? 8.199 7.944 -9.330 1.00 86.19 275 THR A CA 1
ATOM 2146 C C . THR A 1 275 ? 8.618 7.730 -7.877 1.00 86.19 275 THR A C 1
ATOM 2148 O O . THR A 1 275 ? 7.769 7.529 -7.005 1.00 86.19 275 THR A O 1
ATOM 2151 N N . ILE A 1 276 ? 9.913 7.900 -7.590 1.00 85.12 276 ILE A N 1
ATOM 2152 C CA . ILE A 1 276 ? 10.450 7.919 -6.217 1.00 85.12 276 ILE A CA 1
ATOM 2153 C C . ILE A 1 276 ? 9.729 8.958 -5.347 1.00 85.12 276 ILE A C 1
ATOM 2155 O O . ILE A 1 276 ? 9.408 8.686 -4.195 1.00 85.12 276 ILE A O 1
ATOM 2159 N N . TRP A 1 277 ? 9.388 10.130 -5.892 1.00 89.69 277 TRP A N 1
ATOM 2160 C CA . TRP A 1 277 ? 8.655 11.146 -5.130 1.00 89.69 277 TRP A CA 1
ATOM 2161 C C . TRP A 1 277 ? 7.257 10.697 -4.711 1.00 89.69 277 TRP A C 1
ATOM 2163 O O . TRP A 1 277 ? 6.826 10.990 -3.598 1.00 89.69 277 TRP A O 1
ATOM 2173 N N . GLN A 1 278 ? 6.544 9.976 -5.575 1.00 91.62 278 GLN A N 1
ATOM 2174 C CA . GLN A 1 278 ? 5.249 9.397 -5.220 1.00 91.62 278 GLN A CA 1
ATOM 2175 C C . GLN A 1 278 ? 5.399 8.311 -4.160 1.00 91.62 278 GLN A C 1
ATOM 2177 O O . GLN A 1 278 ? 4.625 8.304 -3.209 1.00 91.62 278 GLN A O 1
ATOM 2182 N N . HIS A 1 279 ? 6.428 7.465 -4.260 1.00 92.50 279 HIS A N 1
ATOM 2183 C CA . HIS A 1 279 ? 6.760 6.519 -3.198 1.00 92.50 279 HIS A CA 1
ATOM 2184 C C . HIS A 1 279 ? 6.978 7.238 -1.853 1.00 92.50 279 HIS A C 1
ATOM 2186 O O . HIS A 1 279 ? 6.311 6.918 -0.872 1.00 92.50 279 HIS A O 1
ATOM 2192 N N . MET A 1 280 ? 7.811 8.284 -1.821 1.00 93.44 280 MET A N 1
ATOM 2193 C CA . MET A 1 280 ? 8.048 9.072 -0.603 1.00 93.44 280 MET A CA 1
ATOM 2194 C C . MET A 1 280 ? 6.762 9.718 -0.068 1.00 93.44 280 MET A C 1
ATOM 2196 O O . MET A 1 280 ? 6.561 9.799 1.143 1.00 93.44 280 MET A O 1
ATOM 2200 N N . ASN A 1 281 ? 5.850 10.140 -0.949 1.00 95.50 281 ASN A N 1
ATOM 2201 C CA . ASN A 1 281 ? 4.546 10.649 -0.531 1.00 95.50 281 ASN A CA 1
ATOM 2202 C C . ASN A 1 281 ? 3.652 9.556 0.075 1.00 95.50 281 ASN A C 1
ATOM 2204 O O . ASN A 1 281 ? 2.938 9.852 1.034 1.00 95.50 281 ASN A O 1
ATOM 2208 N N . ILE A 1 282 ? 3.689 8.320 -0.444 1.00 95.94 282 ILE A N 1
ATOM 2209 C CA . ILE A 1 282 ? 2.988 7.170 0.151 1.00 95.94 282 ILE A CA 1
ATOM 2210 C C . ILE A 1 282 ? 3.538 6.904 1.554 1.00 95.94 282 ILE A C 1
ATOM 2212 O O . ILE A 1 282 ? 2.754 6.864 2.497 1.00 95.94 282 ILE A O 1
ATOM 2216 N N . VAL A 1 283 ? 4.863 6.803 1.716 1.00 95.31 283 VAL A N 1
ATOM 2217 C CA . VAL A 1 283 ? 5.510 6.579 3.025 1.00 95.31 283 VAL A CA 1
ATOM 2218 C C . VAL A 1 283 ? 5.147 7.690 4.009 1.00 95.31 283 VAL A C 1
ATOM 2220 O O . VAL A 1 283 ? 4.723 7.428 5.133 1.00 95.31 283 VAL A O 1
ATOM 2223 N N . LYS A 1 284 ? 5.198 8.950 3.564 1.00 95.81 284 LYS A N 1
ATOM 2224 C CA . LYS A 1 284 ? 4.760 10.090 4.374 1.00 95.81 284 LYS A CA 1
ATOM 2225 C C . LYS A 1 284 ? 3.285 9.985 4.769 1.00 95.81 284 LYS A C 1
ATOM 2227 O O . LYS A 1 284 ? 2.937 10.336 5.894 1.00 95.81 284 LYS A O 1
ATOM 2232 N N . ARG A 1 285 ? 2.407 9.528 3.869 1.00 97.56 285 ARG A N 1
ATOM 2233 C CA . ARG A 1 285 ? 0.977 9.357 4.163 1.00 97.56 285 ARG A CA 1
ATOM 2234 C C . ARG A 1 285 ? 0.723 8.189 5.118 1.00 97.56 285 ARG A C 1
ATOM 2236 O O . ARG A 1 285 ? -0.119 8.344 5.994 1.00 97.56 285 ARG A O 1
ATOM 2243 N N . LEU A 1 286 ? 1.463 7.085 5.008 1.00 97.12 286 LEU A N 1
ATOM 2244 C CA . LEU A 1 286 ? 1.447 6.000 5.997 1.00 97.12 286 LEU A CA 1
ATOM 2245 C C . LEU A 1 286 ? 1.816 6.531 7.383 1.00 97.12 286 LEU A C 1
ATOM 2247 O O . LEU A 1 286 ? 1.052 6.335 8.320 1.00 97.12 286 LEU A O 1
ATOM 2251 N N . GLY A 1 287 ? 2.897 7.312 7.489 1.00 96.06 287 GLY A N 1
ATOM 2252 C CA . GLY A 1 287 ? 3.282 7.962 8.743 1.00 96.06 287 GLY A CA 1
ATOM 2253 C C . GLY A 1 287 ? 2.217 8.927 9.285 1.00 96.06 287 GLY A C 1
ATOM 2254 O O . GLY A 1 287 ? 2.038 9.030 10.494 1.00 96.06 287 GLY A O 1
ATOM 2255 N N . GLN A 1 288 ? 1.464 9.617 8.421 1.00 96.25 288 GLN A N 1
ATOM 2256 C CA . GLN A 1 288 ? 0.338 10.463 8.848 1.00 96.25 288 GLN A CA 1
ATOM 2257 C C . GLN A 1 288 ? -0.841 9.651 9.392 1.00 96.25 288 GLN A C 1
ATOM 2259 O O . GLN A 1 288 ? -1.441 10.072 10.372 1.00 96.25 288 GLN A O 1
ATOM 2264 N N . ILE A 1 289 ? -1.179 8.524 8.756 1.00 97.12 289 ILE A N 1
ATOM 2265 C CA . ILE A 1 289 ? -2.231 7.614 9.235 1.00 97.12 289 ILE A CA 1
ATOM 2266 C C . ILE A 1 289 ? -1.801 6.980 10.557 1.00 97.12 289 ILE A C 1
ATOM 2268 O O . ILE A 1 289 ? -2.592 6.919 11.489 1.00 97.12 289 ILE A O 1
ATOM 2272 N N . GLU A 1 290 ? -0.545 6.546 10.647 1.00 96.88 290 GLU A N 1
ATOM 2273 C CA . GLU A 1 290 ? 0.028 5.984 11.864 1.00 96.88 290 GLU A CA 1
ATOM 2274 C C . GLU A 1 290 ? -0.039 6.984 13.016 1.00 96.88 290 GLU A C 1
ATOM 2276 O O . GLU A 1 290 ? -0.545 6.647 14.073 1.00 96.88 290 GLU A O 1
ATOM 2281 N N . ASN A 1 291 ? 0.398 8.227 12.819 1.00 95.81 291 ASN A N 1
ATOM 2282 C CA . ASN A 1 291 ? 0.402 9.245 13.874 1.00 95.81 291 ASN A CA 1
ATOM 2283 C C . ASN A 1 291 ? -0.952 9.954 14.068 1.00 95.81 291 ASN A C 1
ATOM 2285 O O . ASN A 1 291 ? -1.018 10.962 14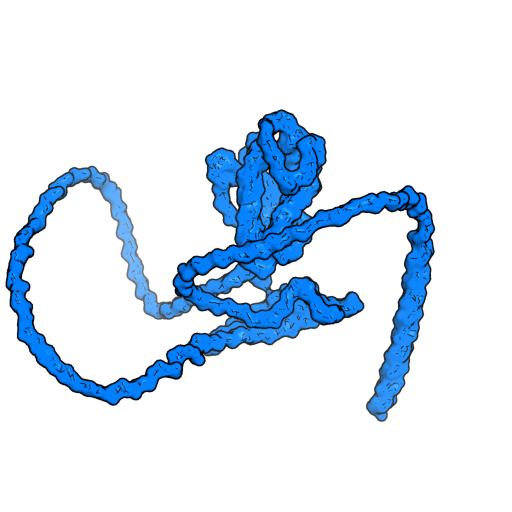.775 1.00 95.81 291 ASN A O 1
ATOM 2289 N N . ASP A 1 292 ? -2.024 9.475 13.436 1.00 96.31 292 ASP A N 1
ATOM 2290 C CA . ASP A 1 292 ? -3.356 10.038 13.622 1.00 96.31 292 ASP A CA 1
ATOM 2291 C C . ASP A 1 292 ? -3.842 9.758 15.060 1.00 96.31 292 ASP A C 1
ATOM 2293 O O . ASP A 1 292 ? -3.799 8.600 15.489 1.00 96.31 292 ASP A O 1
ATOM 2297 N N . PRO A 1 293 ? -4.310 10.774 15.816 1.00 95.44 293 PRO A N 1
ATOM 2298 C CA . PRO A 1 293 ? -4.728 10.587 17.205 1.00 95.44 293 PRO A CA 1
ATOM 2299 C C . PRO A 1 293 ? -5.765 9.478 17.363 1.00 95.44 293 PRO A C 1
ATOM 2301 O O . PRO A 1 293 ? -5.591 8.598 18.201 1.00 95.44 293 PRO A O 1
ATOM 2304 N N . PHE A 1 294 ? -6.766 9.437 16.475 1.00 96.06 294 PHE A N 1
ATOM 2305 C CA . PHE A 1 294 ? -7.817 8.426 16.531 1.00 96.06 294 PHE A CA 1
ATOM 2306 C C . PHE A 1 294 ? -7.245 7.020 16.333 1.00 96.06 294 PHE A C 1
ATOM 2308 O O . PH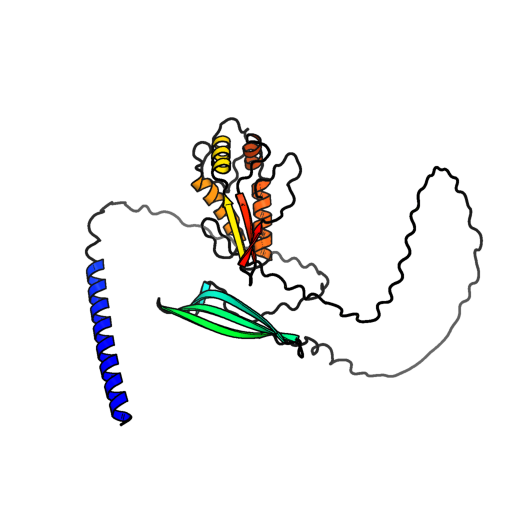E A 1 294 ? -7.623 6.095 17.053 1.00 96.06 294 PHE A O 1
ATOM 2315 N N . VAL A 1 295 ? -6.319 6.851 15.382 1.00 96.81 295 VAL A N 1
ATOM 2316 C CA . VAL A 1 295 ? -5.648 5.564 15.140 1.00 96.81 295 VAL A CA 1
ATOM 2317 C C . VAL A 1 295 ? -4.829 5.156 16.363 1.00 96.81 295 VAL A C 1
ATOM 2319 O O . VAL A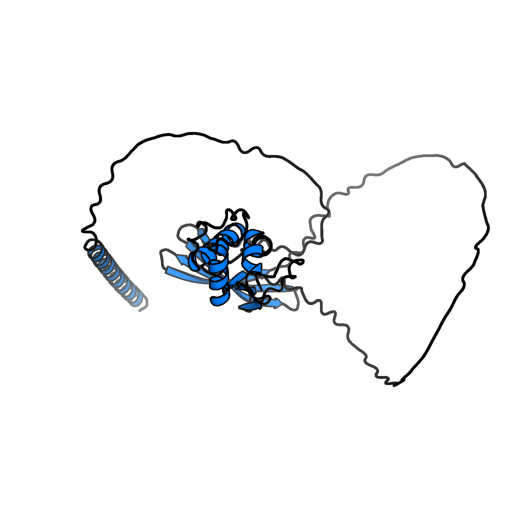 1 295 ? -4.964 4.026 16.828 1.00 96.81 295 VAL A O 1
ATOM 2322 N N . GLN A 1 296 ? -4.041 6.068 16.933 1.00 96.75 296 GLN A N 1
ATOM 2323 C CA . GLN A 1 296 ? -3.225 5.789 18.118 1.00 96.75 296 GLN A CA 1
ATOM 2324 C C . GLN A 1 296 ? -4.070 5.468 19.353 1.00 96.75 296 GLN A C 1
ATOM 2326 O O . GLN A 1 296 ? -3.765 4.518 20.074 1.00 96.75 296 GLN A O 1
ATOM 2331 N N . SER A 1 297 ? -5.182 6.170 19.559 1.00 95.94 297 SER A N 1
ATOM 2332 C CA . SER A 1 297 ? -6.122 5.874 20.638 1.00 95.94 297 SER A CA 1
ATOM 2333 C C . SER A 1 297 ? -6.776 4.506 20.477 1.00 95.94 297 SER A C 1
ATOM 2335 O O . SER A 1 297 ? -6.900 3.782 21.465 1.00 95.94 297 SER A O 1
ATOM 2337 N N . CYS A 1 298 ? -7.129 4.098 19.252 1.00 96.50 298 CYS A N 1
ATOM 2338 C CA . CYS A 1 298 ? -7.578 2.727 18.990 1.00 96.50 298 CYS A CA 1
ATOM 2339 C C . CYS A 1 298 ? -6.472 1.723 19.339 1.00 96.50 298 CYS A C 1
ATOM 2341 O O . CYS A 1 298 ? -6.706 0.795 20.107 1.00 96.50 298 CYS A O 1
ATOM 2343 N N . MET A 1 299 ? -5.257 1.936 18.825 1.00 96.94 299 MET A N 1
ATOM 2344 C CA . MET A 1 299 ? -4.115 1.042 19.039 1.00 96.94 299 MET A CA 1
ATOM 2345 C C . MET A 1 299 ? -3.713 0.937 20.511 1.00 96.94 299 MET A C 1
ATOM 2347 O O . MET A 1 299 ? -3.273 -0.124 20.939 1.00 96.94 299 MET A O 1
ATOM 2351 N N . SER A 1 300 ? -3.911 1.986 21.311 1.00 95.81 300 SER A N 1
ATOM 2352 C CA . SER A 1 300 ? -3.641 1.966 22.754 1.00 95.81 300 SER A CA 1
ATOM 2353 C C . SER A 1 300 ? -4.487 0.944 23.528 1.00 95.81 300 SER A C 1
ATOM 2355 O O . SER A 1 300 ? -4.100 0.549 24.625 1.00 95.81 300 SER A O 1
ATOM 2357 N N . GLN A 1 301 ? -5.607 0.483 22.954 1.00 96.19 301 GLN A N 1
ATOM 2358 C CA . GLN A 1 301 ? -6.465 -0.551 23.544 1.00 96.19 301 GLN A CA 1
ATOM 2359 C C . GLN A 1 301 ? -6.044 -1.983 23.189 1.00 96.19 301 GLN A C 1
ATOM 2361 O O . GLN A 1 301 ? -6.609 -2.932 23.729 1.00 96.19 301 GLN A O 1
ATOM 2366 N N . LEU A 1 302 ? -5.099 -2.152 22.261 1.00 96.69 302 LEU A N 1
ATOM 2367 C CA . LEU A 1 302 ? -4.625 -3.454 21.785 1.00 96.69 302 LEU A CA 1
ATOM 2368 C C . LEU A 1 302 ? -3.291 -3.825 22.458 1.00 96.69 302 LEU A C 1
ATOM 2370 O O . LEU A 1 302 ? -2.589 -2.959 22.980 1.00 96.69 302 LEU A O 1
ATOM 2374 N N . ASP A 1 303 ? -2.886 -5.097 22.383 1.00 96.62 303 ASP A N 1
ATOM 2375 C CA . ASP A 1 303 ? -1.597 -5.585 22.908 1.00 96.62 303 ASP A CA 1
ATOM 2376 C C . ASP A 1 303 ? -0.411 -4.836 22.286 1.00 96.62 303 ASP A C 1
ATOM 2378 O O . ASP A 1 303 ? -0.455 -4.568 21.086 1.00 96.62 303 ASP A O 1
ATOM 2382 N N . LEU A 1 304 ? 0.650 -4.542 23.054 1.00 93.62 304 LEU A N 1
ATOM 2383 C CA . LEU A 1 304 ? 1.783 -3.667 22.674 1.00 93.62 304 LEU A CA 1
ATOM 2384 C C . LEU A 1 304 ? 2.489 -4.027 21.352 1.00 93.62 304 LEU A C 1
ATOM 2386 O O . LEU A 1 304 ? 2.902 -3.121 20.628 1.00 93.62 304 LEU A O 1
ATOM 2390 N N . ASP A 1 305 ? 2.534 -5.307 20.989 1.00 93.56 305 ASP A N 1
ATOM 2391 C CA . ASP A 1 305 ? 3.217 -5.795 19.778 1.00 93.56 305 ASP A CA 1
ATOM 2392 C C . ASP A 1 305 ? 2.298 -5.868 18.544 1.00 93.56 305 ASP A C 1
ATOM 2394 O O . ASP A 1 305 ? 2.651 -6.419 17.499 1.00 93.56 305 ASP A O 1
ATOM 2398 N N . THR A 1 306 ? 1.081 -5.333 18.656 1.00 96.75 306 THR A N 1
ATOM 2399 C CA . THR A 1 306 ? 0.099 -5.358 17.570 1.00 96.75 306 THR A CA 1
ATOM 2400 C C . THR A 1 306 ? 0.422 -4.326 16.489 1.00 96.75 306 THR A C 1
ATOM 2402 O O . THR A 1 306 ? 0.572 -3.145 16.790 1.00 96.75 306 THR A O 1
ATOM 2405 N N . TYR A 1 307 ? 0.423 -4.768 15.229 1.00 97.00 307 TYR A N 1
ATOM 2406 C CA . TYR A 1 307 ? 0.481 -3.944 14.015 1.00 97.00 307 TYR A CA 1
ATOM 2407 C C . TYR A 1 307 ? -0.683 -4.300 13.076 1.00 97.00 307 TYR A C 1
ATOM 2409 O O . TYR A 1 307 ? -1.205 -5.421 13.117 1.00 97.00 307 TYR A O 1
ATOM 2417 N N . LEU A 1 308 ? -1.101 -3.362 12.220 1.00 98.06 308 LEU A N 1
ATOM 2418 C CA . LEU A 1 308 ? -2.237 -3.547 11.306 1.00 98.06 308 LEU A CA 1
ATOM 2419 C C . LEU A 1 308 ? -1.836 -4.195 9.983 1.00 98.06 308 LEU A C 1
ATOM 2421 O O . LEU A 1 308 ? -2.583 -5.023 9.457 1.00 98.06 308 LEU A O 1
ATOM 2425 N N . ALA A 1 309 ? -0.672 -3.839 9.443 1.00 98.19 309 ALA A N 1
ATOM 2426 C CA . ALA A 1 309 ? -0.148 -4.436 8.221 1.00 98.19 309 ALA A CA 1
ATOM 2427 C C . ALA A 1 309 ? 1.380 -4.416 8.192 1.00 98.19 309 ALA A C 1
ATOM 2429 O O . ALA A 1 309 ? 1.992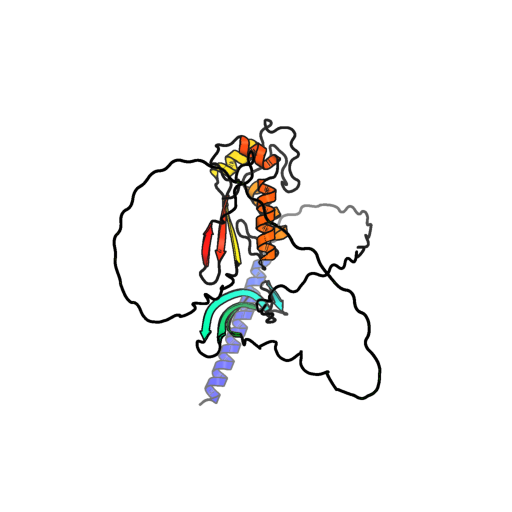 -3.503 8.741 1.00 98.19 309 ALA A O 1
ATOM 2430 N N . VAL A 1 310 ? 1.960 -5.400 7.506 1.00 97.75 310 VAL A N 1
ATOM 2431 C CA . VAL A 1 310 ? 3.359 -5.356 7.067 1.00 97.75 310 VAL A CA 1
ATOM 2432 C C . VAL A 1 310 ? 3.402 -4.713 5.687 1.00 97.75 310 VAL A C 1
ATOM 2434 O O . VAL A 1 310 ? 2.609 -5.066 4.809 1.00 97.75 310 VAL A O 1
ATOM 2437 N N . VAL A 1 311 ? 4.300 -3.762 5.488 1.00 97.38 311 VAL A N 1
ATOM 2438 C CA . VAL A 1 311 ? 4.491 -3.044 4.237 1.00 97.38 311 VAL A CA 1
ATOM 2439 C C . VAL A 1 311 ? 5.675 -3.652 3.507 1.00 97.38 311 VAL A C 1
ATOM 2441 O O . VAL A 1 311 ? 6.790 -3.664 4.010 1.00 97.38 311 VAL A O 1
ATOM 2444 N N . PHE A 1 312 ? 5.453 -4.125 2.289 1.00 96.19 312 PHE A N 1
ATOM 2445 C CA . PHE A 1 312 ? 6.511 -4.652 1.441 1.00 96.19 312 PHE A CA 1
ATOM 2446 C C . PHE A 1 312 ? 6.827 -3.703 0.296 1.00 96.19 312 PHE A C 1
ATOM 2448 O O . PHE A 1 312 ? 5.927 -3.211 -0.385 1.00 96.19 312 PHE A O 1
ATOM 2455 N N . LEU A 1 313 ? 8.116 -3.496 0.056 1.00 93.38 313 LEU A N 1
ATOM 2456 C CA . LEU A 1 313 ? 8.655 -2.796 -1.099 1.00 93.38 313 LEU A CA 1
ATOM 2457 C C . LEU A 1 313 ? 9.028 -3.810 -2.173 1.00 93.38 313 LEU A C 1
ATOM 2459 O O . LEU A 1 313 ? 9.714 -4.793 -1.891 1.00 93.38 313 LEU A O 1
ATOM 2463 N N . ARG A 1 314 ? 8.583 -3.554 -3.404 1.00 89.00 314 ARG A N 1
ATOM 2464 C CA . ARG A 1 314 ? 8.937 -4.340 -4.587 1.00 89.00 314 ARG A CA 1
ATOM 2465 C C . ARG A 1 314 ? 9.953 -3.585 -5.428 1.00 89.00 314 ARG A C 1
ATOM 2467 O O . ARG A 1 314 ? 9.679 -2.467 -5.883 1.00 89.00 314 ARG A O 1
ATOM 2474 N N . HIS A 1 315 ? 11.090 -4.228 -5.659 1.00 81.81 315 HIS A N 1
ATOM 2475 C CA . HIS A 1 315 ? 12.198 -3.691 -6.438 1.00 81.81 315 HIS A CA 1
ATOM 2476 C C . HIS A 1 315 ? 12.320 -4.422 -7.781 1.00 81.81 315 HIS A C 1
ATOM 2478 O O . HIS A 1 315 ? 12.292 -5.652 -7.834 1.00 81.81 315 HIS A O 1
ATOM 2484 N N . GLU A 1 316 ? 12.481 -3.672 -8.871 1.00 71.75 316 GLU A N 1
ATOM 2485 C CA . GLU A 1 316 ? 12.901 -4.219 -10.167 1.00 71.75 316 GLU A CA 1
ATOM 2486 C C . GLU A 1 316 ? 14.419 -4.055 -10.355 1.00 71.75 316 GLU A C 1
ATOM 2488 O O . GLU A 1 316 ? 15.002 -3.120 -9.799 1.00 71.75 316 GLU A O 1
ATOM 2493 N N . PRO A 1 317 ? 15.083 -4.931 -11.138 1.00 57.66 317 PRO A N 1
ATOM 2494 C CA . PRO A 1 317 ? 14.525 -5.992 -11.995 1.00 57.66 317 PRO A CA 1
ATOM 2495 C C . PRO A 1 317 ? 14.365 -7.371 -11.319 1.00 57.66 317 PRO A C 1
ATOM 2497 O O . PRO A 1 317 ? 13.918 -8.314 -11.965 1.00 57.66 317 PRO A O 1
ATOM 2500 N N . GLY A 1 318 ? 14.716 -7.511 -10.037 1.00 59.56 318 GLY A N 1
ATOM 2501 C CA . GLY A 1 318 ? 14.716 -8.805 -9.335 1.00 59.56 318 GLY A CA 1
ATOM 2502 C C . GLY A 1 318 ? 13.354 -9.294 -8.832 1.00 59.56 318 GLY A C 1
ATOM 2503 O O . GLY A 1 318 ? 13.250 -10.439 -8.406 1.00 59.56 318 GLY A O 1
ATOM 2504 N N . PHE A 1 319 ? 12.317 -8.447 -8.865 1.00 69.94 319 PHE A N 1
ATOM 2505 C CA . PHE A 1 319 ? 11.064 -8.659 -8.124 1.00 69.94 319 PHE A CA 1
ATOM 2506 C C . PHE A 1 319 ? 11.298 -8.927 -6.631 1.00 69.94 319 PHE A C 1
ATOM 2508 O O . PHE A 1 319 ? 10.480 -9.575 -5.975 1.00 69.94 319 PHE A O 1
ATOM 2515 N N . ASP A 1 320 ? 12.401 -8.412 -6.085 1.00 80.88 320 ASP A N 1
ATOM 2516 C CA . ASP A 1 320 ? 12.727 -8.603 -4.682 1.00 80.88 320 ASP A CA 1
ATOM 2517 C C . ASP A 1 320 ? 11.690 -7.886 -3.827 1.00 80.88 320 ASP A C 1
ATOM 2519 O O . ASP A 1 320 ? 11.418 -6.689 -3.991 1.00 80.88 320 ASP A O 1
ATOM 2523 N N . ILE A 1 321 ? 11.113 -8.651 -2.907 1.00 88.06 321 ILE A N 1
ATOM 2524 C CA . ILE A 1 321 ? 10.131 -8.184 -1.941 1.00 88.06 321 ILE A CA 1
ATOM 2525 C C . ILE A 1 321 ? 10.851 -8.054 -0.607 1.00 88.06 321 ILE A C 1
ATOM 2527 O O . ILE A 1 321 ? 11.307 -9.048 -0.043 1.00 88.06 321 ILE A O 1
ATOM 2531 N N . GLN A 1 322 ? 10.955 -6.831 -0.100 1.00 91.25 322 GLN A N 1
ATOM 2532 C CA . GLN A 1 322 ? 11.584 -6.568 1.191 1.00 91.25 322 GLN A CA 1
ATOM 2533 C C . GLN A 1 322 ? 10.605 -5.841 2.110 1.00 91.25 322 GLN A C 1
ATOM 2535 O O . GLN A 1 322 ? 9.902 -4.944 1.642 1.00 91.25 322 GLN A O 1
ATOM 2540 N N . PRO A 1 323 ? 10.532 -6.201 3.403 1.00 93.50 323 PRO A N 1
ATOM 2541 C CA . PRO A 1 323 ? 9.756 -5.425 4.357 1.00 93.50 323 PRO A CA 1
ATOM 2542 C C . PRO A 1 323 ? 10.329 -4.007 4.439 1.00 93.50 323 PRO A C 1
ATOM 2544 O O . PRO A 1 323 ? 11.549 -3.809 4.476 1.00 93.50 323 PRO A O 1
ATOM 2547 N N . MET A 1 324 ? 9.443 -3.019 4.425 1.00 93.69 324 MET A N 1
ATOM 2548 C CA . MET A 1 324 ? 9.800 -1.617 4.532 1.00 93.69 324 MET A CA 1
ATOM 2549 C C . MET A 1 324 ? 10.340 -1.362 5.933 1.00 93.69 324 MET A C 1
ATOM 2551 O O . MET A 1 324 ? 9.648 -1.561 6.917 1.00 93.69 324 MET A O 1
ATOM 2555 N N . ARG A 1 325 ? 11.575 -0.880 6.040 1.00 89.88 325 ARG A N 1
ATOM 2556 C CA . ARG A 1 325 ? 12.115 -0.459 7.334 1.00 89.88 325 ARG A CA 1
ATOM 2557 C C . ARG A 1 325 ? 11.724 0.992 7.575 1.00 89.88 325 ARG A C 1
ATOM 2559 O O . ARG A 1 325 ? 12.321 1.887 6.983 1.00 89.88 325 ARG A O 1
ATOM 2566 N N . SER A 1 326 ? 10.714 1.218 8.406 1.00 88.00 326 SER A N 1
ATOM 2567 C CA . SER A 1 326 ? 10.390 2.545 8.933 1.00 88.00 326 SER A CA 1
ATOM 2568 C C . SER A 1 326 ? 10.968 2.727 10.328 1.00 88.00 326 SER A C 1
ATOM 2570 O O . SER A 1 326 ? 10.937 1.803 11.142 1.00 88.00 326 SER A O 1
ATOM 2572 N N . ASP A 1 327 ? 11.451 3.933 10.617 1.00 89.44 327 ASP A N 1
ATOM 2573 C CA . ASP A 1 327 ? 11.764 4.312 11.990 1.00 89.44 327 ASP A CA 1
ATOM 2574 C C . ASP A 1 327 ? 10.473 4.286 12.822 1.00 89.44 327 ASP A C 1
ATOM 2576 O O . ASP A 1 327 ? 9.443 4.795 12.362 1.00 89.44 327 ASP A O 1
ATOM 2580 N N . PRO A 1 328 ? 10.495 3.700 14.030 1.00 90.06 328 PRO A N 1
ATOM 2581 C CA . PRO A 1 328 ? 9.314 3.651 14.873 1.00 90.06 328 PRO A CA 1
ATOM 2582 C C . PRO A 1 328 ? 8.893 5.071 15.288 1.00 90.06 328 PRO A C 1
ATOM 2584 O O . PRO A 1 328 ? 9.747 5.948 15.474 1.00 90.06 328 PRO A O 1
ATOM 2587 N N . PRO A 1 329 ? 7.586 5.320 15.471 1.00 91.44 329 PRO A N 1
ATOM 2588 C CA . PRO A 1 329 ? 7.104 6.619 15.911 1.00 91.44 329 PRO A CA 1
ATOM 2589 C C . PRO A 1 329 ? 7.584 6.937 17.335 1.00 91.44 329 PRO A C 1
ATOM 2591 O O . PRO A 1 329 ? 7.908 6.055 18.132 1.00 91.44 329 PRO A O 1
ATOM 2594 N N . ILE A 1 330 ? 7.635 8.231 17.663 1.00 90.75 330 ILE A N 1
ATOM 2595 C CA . ILE A 1 330 ? 8.075 8.694 18.984 1.00 90.75 330 ILE A CA 1
ATOM 2596 C C . ILE A 1 330 ? 7.016 8.298 20.029 1.00 90.75 330 ILE A C 1
ATOM 2598 O O . ILE A 1 330 ? 5.839 8.621 19.838 1.00 90.75 330 ILE A O 1
ATOM 2602 N N . PRO A 1 331 ? 7.402 7.668 21.156 1.00 91.50 331 PRO A N 1
ATOM 2603 C CA . PRO A 1 331 ? 6.475 7.361 22.241 1.00 91.50 331 PRO A CA 1
ATOM 2604 C C . PRO A 1 331 ? 5.670 8.596 22.702 1.00 91.50 331 PRO A C 1
ATOM 2606 O O . PRO A 1 331 ? 6.223 9.698 22.756 1.00 91.50 331 PRO A O 1
ATOM 2609 N N . PRO A 1 332 ? 4.382 8.443 23.065 1.00 92.31 332 PRO A N 1
ATOM 2610 C CA . PRO A 1 332 ? 3.672 7.182 23.302 1.00 92.31 332 PRO A CA 1
ATOM 2611 C C . PRO A 1 332 ? 3.081 6.532 22.040 1.00 92.31 332 PRO A C 1
ATOM 2613 O O . PRO A 1 332 ? 2.410 5.508 22.161 1.00 92.31 332 PRO A O 1
ATOM 2616 N N . ASN A 1 333 ? 3.305 7.105 20.853 1.00 94.75 333 ASN A N 1
ATOM 2617 C CA . ASN A 1 333 ? 2.762 6.550 19.620 1.00 94.75 333 ASN A CA 1
ATOM 2618 C C . ASN A 1 333 ? 3.391 5.186 19.328 1.00 94.75 333 ASN A C 1
ATOM 2620 O O . ASN A 1 333 ? 4.582 4.960 19.543 1.00 94.75 333 ASN A O 1
ATOM 2624 N N . ARG A 1 334 ? 2.561 4.273 18.834 1.00 95.44 334 ARG A N 1
ATOM 2625 C CA . ARG A 1 334 ? 2.919 2.898 18.507 1.00 95.44 334 ARG A CA 1
ATOM 2626 C C . ARG A 1 334 ? 3.046 2.727 17.004 1.00 95.44 334 ARG A C 1
ATOM 2628 O O . ARG A 1 334 ? 2.296 3.344 16.252 1.00 95.44 334 ARG A O 1
ATOM 2635 N N . GLN A 1 335 ? 3.963 1.864 16.581 1.00 95.88 335 GLN A N 1
ATOM 2636 C CA . GLN A 1 335 ? 4.087 1.493 15.177 1.00 95.88 335 GLN A CA 1
ATOM 2637 C C . GLN A 1 335 ? 2.842 0.709 14.737 1.00 95.88 335 GLN A C 1
ATOM 2639 O O . GLN A 1 335 ? 2.436 -0.255 15.385 1.00 95.88 335 GLN A O 1
ATOM 2644 N N . VAL A 1 336 ? 2.220 1.151 13.649 1.00 97.00 336 VAL A N 1
ATOM 2645 C CA . VAL A 1 336 ? 0.975 0.600 13.096 1.00 97.00 336 VAL A CA 1
ATOM 2646 C C . VAL A 1 336 ? 1.260 -0.170 11.812 1.00 97.00 336 VAL A C 1
ATOM 2648 O O . VAL A 1 336 ? 0.619 -1.195 11.556 1.00 97.00 336 VAL A O 1
ATOM 2651 N N . PHE A 1 337 ? 2.231 0.306 11.031 1.00 96.94 337 PHE A N 1
ATOM 2652 C CA . PHE A 1 337 ? 2.692 -0.318 9.796 1.00 96.94 337 PHE A CA 1
ATOM 2653 C C . PHE A 1 337 ? 4.130 -0.811 9.974 1.00 96.94 337 PHE A C 1
ATOM 2655 O O . PHE A 1 337 ? 5.006 -0.031 10.349 1.00 96.94 337 PHE A O 1
ATOM 2662 N N . TYR A 1 338 ? 4.346 -2.108 9.751 1.00 89.75 338 TYR A N 1
ATOM 2663 C CA . TYR A 1 338 ? 5.630 -2.776 9.983 1.00 89.75 338 TYR A CA 1
ATOM 2664 C C . TYR A 1 338 ? 6.446 -2.965 8.713 1.00 89.75 338 TYR A C 1
ATOM 2666 O O . TYR A 1 338 ? 5.835 -3.318 7.678 1.00 89.75 338 TYR A O 1
#

pLDDT: mean 74.29, std 23.31, range [33.66, 98.5]

Radius of gyration: 35.2 Å; chains: 1; bounding box: 95×79×96 Å

Secondary structure (DSSP, 8-state):
-HHHHHHHHHHHHHHHHHHHHHHHHHHHHTTTTT----------------------PPP-----------------PPPTT-EETTEEEEEEEEEEEEE-TTT-PEEEEEEEEEEETTEEEEEEEEEEE----TTTTS------------------------------------------------------------------EEEEEEEE-HHHHHHHHHHHHSS-S-SPPPPTT--SPTT---HHHHHHHHHHHHHHHH-S-B-SSEE--SSHHHHHHHHHHHHHHHT-HHHHHHHTTS-TT--SEEEEEEETTTTEEEE--PPPPPTTS---B-

Sequence (338 aa):
MADDEVATLERELETLKLQLEKERKKNAAEQDDSRSDTKQERKPEQGATPEGTKSQRRGGDKKAAPSSKEPRIYVQHAAVGSRRGKWWLRERQVLSRTIADEDGAVTLKVRETWVWSGRTVILDKIVRLDEETQEDKRAVGVEKDKPEIAKEEPDNKNKVPFEATPSSVQPSKEAETSAEAVVDSKAVVTATKANDEESIIETIMFGLTLQWNVKSVRDFVNAANSNTISDEKRPVWISQSRGQITEQVFKSDVMACLAVVAGGPAQENDLAPNTIWQHMNIVKRLGQIENDPFVQSCMSQLDLDTYLAVVFLRHEPGFDIQPMRSDPPIPPNRQVFY

Foldseek 3Di:
DVVVVVVVVVVVVVVVVVVVVVVVVVVVVVVPVPDDDDDDDDDDDDDDDDDDDDDDDDDDDDDDDDDDDDPPDPDPDDDQQDDDDQKHFPDKAFPDWDQDPPQRKIKTWMWTWIAGPNDTDIDTDIDIDRPPPPPPDPDDDDDDDDDDDDDDDDDDDDDDDDDDDDDDDDDDDDDDDDDDDDDDDDDDDDDDDDPPPVPVPVFPFFKKFWAFDLVLLVLLLVLQLDPPQPPQDDDPLQPDDRVPDDSQSVLVSLQVQLQVLQVDDGDSGMGTRPDPRSVVVSVVSLVVCQPRPSSQSSCVVDDQPRAGTFMWIQTPDVRDTDTDDDDADDPPGGHHYD

Organism: Phytophthora infestans (strain T30-4) (NCBI:txid403677)